Protein AF-A0A1F8JLS2-F1 (afdb_monomer)

Mean predicted aligned error: 5.07 Å

Structure (mmCIF, N/CA/C/O backbone):
data_AF-A0A1F8JLS2-F1
#
_entry.id   AF-A0A1F8JLS2-F1
#
loop_
_atom_site.group_PDB
_atom_site.id
_atom_site.type_symbol
_atom_site.label_atom_id
_atom_site.label_alt_id
_atom_site.label_comp_id
_atom_site.label_asym_id
_atom_site.label_entity_id
_atom_site.label_seq_id
_atom_site.pdbx_PDB_ins_code
_atom_site.Cartn_x
_atom_site.Cartn_y
_atom_site.Cartn_z
_atom_site.occupancy
_atom_site.B_iso_or_equiv
_atom_site.auth_seq_id
_atom_site.auth_comp_id
_atom_site.auth_asym_id
_atom_site.auth_atom_id
_atom_site.pdbx_PDB_model_num
ATOM 1 N N . MET A 1 1 ? -35.486 14.735 31.529 1.00 62.47 1 MET A N 1
ATOM 2 C CA . MET A 1 1 ? -34.776 14.886 32.815 1.00 62.47 1 MET A CA 1
ATOM 3 C C . MET A 1 1 ? -35.255 16.171 33.464 1.00 62.47 1 MET A C 1
ATOM 5 O O . MET A 1 1 ? -35.185 17.211 32.822 1.00 62.47 1 MET A O 1
ATOM 9 N N . THR A 1 2 ? -35.779 16.109 34.684 1.00 72.31 2 THR A N 1
ATOM 10 C CA . THR A 1 2 ? -36.165 17.311 35.445 1.00 72.31 2 THR A CA 1
ATOM 11 C C . THR A 1 2 ? -35.092 17.649 36.474 1.00 72.31 2 THR A C 1
ATOM 13 O O . THR A 1 2 ? -34.504 16.732 37.042 1.00 72.31 2 THR A O 1
ATOM 16 N N . LEU A 1 3 ? -34.886 18.932 36.781 1.00 73.50 3 LEU A N 1
ATOM 17 C CA . LEU A 1 3 ? -33.953 19.377 37.828 1.00 73.50 3 LEU A CA 1
ATOM 18 C C . LEU A 1 3 ? -34.192 18.653 39.169 1.00 73.50 3 LEU A C 1
ATOM 20 O O . LEU A 1 3 ? -33.245 18.234 39.826 1.00 73.50 3 LEU A O 1
ATOM 24 N N . ASN A 1 4 ? -35.458 18.390 39.507 1.00 76.56 4 ASN A N 1
ATOM 25 C CA . ASN A 1 4 ? -35.854 17.668 40.719 1.00 76.56 4 ASN A CA 1
ATOM 26 C C . ASN A 1 4 ? -35.346 16.216 40.774 1.00 76.56 4 ASN A C 1
ATOM 28 O O . ASN A 1 4 ? -35.076 15.714 41.857 1.00 76.56 4 ASN A O 1
ATOM 32 N N . GLN A 1 5 ? -35.172 15.549 39.627 1.00 76.94 5 GLN A N 1
ATOM 33 C CA . GLN A 1 5 ? -34.615 14.189 39.577 1.00 76.94 5 GLN A CA 1
ATOM 34 C C . GLN A 1 5 ? -33.117 14.195 39.894 1.00 76.94 5 GLN A C 1
ATOM 36 O O . GLN A 1 5 ? -32.638 13.309 40.587 1.00 76.94 5 GLN A O 1
ATOM 41 N N . ILE A 1 6 ? -32.385 15.214 39.433 1.00 78.00 6 ILE A N 1
ATOM 42 C CA . ILE A 1 6 ? -30.945 15.365 39.694 1.00 78.00 6 ILE A CA 1
ATOM 43 C C . ILE A 1 6 ? -30.701 15.746 41.160 1.00 78.00 6 ILE A C 1
ATOM 45 O O . ILE A 1 6 ? -29.791 15.228 41.803 1.00 78.00 6 ILE A O 1
ATOM 49 N N . LEU A 1 7 ? -31.543 16.626 41.710 1.00 82.31 7 LEU A N 1
ATOM 50 C CA . LEU A 1 7 ? -31.477 17.054 43.111 1.00 82.31 7 LEU A CA 1
ATOM 51 C C . LEU A 1 7 ? -31.870 15.957 44.114 1.00 82.31 7 LEU A C 1
ATOM 53 O O . LEU A 1 7 ? -31.610 16.120 45.303 1.00 82.31 7 LEU A O 1
ATOM 57 N N . ALA A 1 8 ? -32.471 14.859 43.653 1.00 85.75 8 ALA A N 1
ATOM 58 C CA . ALA A 1 8 ? -32.773 13.687 44.471 1.00 85.75 8 ALA A CA 1
ATOM 59 C C . ALA A 1 8 ? -31.639 12.643 44.479 1.00 85.75 8 ALA A C 1
ATOM 61 O O . ALA A 1 8 ? -31.692 11.703 45.266 1.00 85.75 8 ALA A O 1
ATOM 62 N N . LEU A 1 9 ? -30.620 12.795 43.622 1.00 88.31 9 LEU A N 1
ATOM 63 C CA . LEU A 1 9 ? -29.452 11.912 43.610 1.00 88.31 9 LEU A CA 1
ATOM 64 C C . LEU A 1 9 ? -28.572 12.161 44.836 1.00 88.31 9 LEU A C 1
ATOM 66 O O . LEU A 1 9 ? -28.466 13.302 45.303 1.00 88.31 9 LEU A O 1
ATOM 70 N N . ASP A 1 10 ? -27.898 11.106 45.290 1.00 90.31 10 ASP A N 1
ATOM 71 C CA . ASP A 1 10 ? -26.804 11.191 46.257 1.00 90.31 10 ASP A CA 1
ATOM 72 C C . ASP A 1 10 ? -25.757 12.254 45.829 1.00 90.31 10 ASP A C 1
ATOM 74 O O . ASP A 1 10 ? -25.546 12.428 44.621 1.00 90.31 10 ASP A O 1
ATOM 78 N N . PRO A 1 11 ? -25.137 13.012 46.762 1.00 89.81 11 PRO A N 1
ATOM 79 C CA . PRO A 1 11 ? -24.230 14.110 46.425 1.00 89.81 11 PRO A CA 1
ATOM 80 C C . PRO A 1 11 ? -23.057 13.729 45.516 1.00 89.81 11 PRO A C 1
ATOM 82 O O . PRO A 1 11 ? -22.718 14.520 44.626 1.00 89.81 11 PRO A O 1
ATOM 85 N N . ASP A 1 12 ? -22.473 12.542 45.681 1.00 89.00 12 ASP A N 1
ATOM 86 C CA . ASP A 1 12 ? -21.308 12.124 44.895 1.00 89.00 12 ASP A CA 1
ATOM 87 C C . ASP A 1 1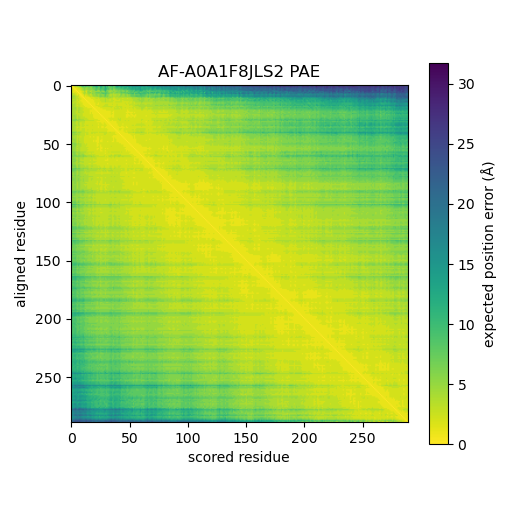2 ? -21.726 11.821 43.459 1.00 89.00 12 ASP A C 1
ATOM 89 O O . ASP A 1 12 ? -21.159 12.343 42.494 1.00 89.00 12 ASP A O 1
ATOM 93 N N . LEU A 1 13 ? -22.818 11.073 43.310 1.00 87.94 13 LEU A N 1
ATOM 94 C CA . LEU A 1 13 ? -23.402 10.784 42.009 1.00 87.94 13 LEU A CA 1
ATOM 95 C C . LEU A 1 13 ? -23.879 12.058 41.301 1.00 87.94 13 LEU A C 1
ATOM 97 O O . LEU A 1 13 ? -23.660 12.251 40.105 1.00 87.94 13 LEU A O 1
ATOM 101 N N . ARG A 1 14 ? -24.513 12.969 42.036 1.00 91.00 14 ARG A N 1
ATOM 102 C CA . ARG A 1 14 ? -24.920 14.270 41.504 1.00 91.00 14 ARG A CA 1
ATOM 103 C C . ARG A 1 14 ? -23.718 15.043 40.966 1.00 91.00 14 ARG A C 1
ATOM 105 O O . ARG A 1 14 ? -23.796 15.604 39.873 1.00 91.00 14 ARG A O 1
ATOM 112 N N . THR A 1 15 ? -22.622 15.057 41.719 1.00 90.44 15 THR A N 1
ATOM 113 C CA . THR A 1 15 ? -21.373 15.719 41.331 1.00 90.44 15 THR A CA 1
ATOM 114 C C . THR A 1 15 ? -20.811 15.112 40.051 1.00 90.44 15 THR A C 1
ATOM 116 O O . THR A 1 15 ? -20.550 15.853 39.103 1.00 90.44 15 THR A O 1
ATOM 119 N N . GLN A 1 16 ? -20.725 13.783 39.971 1.00 91.38 16 GLN A N 1
ATOM 120 C CA . GLN A 1 16 ? -20.274 13.076 38.771 1.00 91.38 16 GLN A CA 1
ATOM 121 C C . GLN A 1 16 ? -21.143 13.408 37.547 1.00 91.38 16 GLN A C 1
ATOM 123 O O . GLN A 1 16 ? -20.621 13.765 36.494 1.00 91.38 16 GLN A O 1
ATOM 128 N N . ILE A 1 17 ? -22.474 13.357 37.680 1.00 91.44 17 ILE A N 1
ATOM 129 C CA . ILE A 1 17 ? -23.403 13.678 36.583 1.00 91.44 17 ILE A CA 1
ATOM 130 C C . ILE A 1 17 ? -23.246 15.129 36.117 1.00 91.44 17 ILE A C 1
ATOM 132 O O . ILE A 1 17 ? -23.279 15.387 34.913 1.00 91.44 17 ILE A O 1
ATOM 136 N N . PHE A 1 18 ? -23.058 16.084 37.033 1.00 89.19 18 PHE A N 1
ATOM 137 C CA . PHE A 1 18 ? -22.820 17.478 36.654 1.00 89.19 18 PHE A CA 1
ATOM 138 C C . PHE A 1 18 ? -21.475 17.664 35.945 1.00 89.19 18 PHE A C 1
ATOM 140 O O . PHE A 1 18 ? -21.427 18.321 34.900 1.00 89.19 18 PHE A O 1
ATOM 147 N N . GLN A 1 19 ? -20.408 17.054 36.467 1.00 92.38 19 GLN A N 1
ATOM 148 C CA . GLN A 1 19 ? -19.072 17.090 35.863 1.00 92.38 19 GLN A CA 1
ATOM 149 C C . GLN A 1 19 ? -19.060 16.452 34.467 1.00 92.38 19 GLN A C 1
ATOM 151 O O . GLN A 1 19 ? -18.433 16.975 33.548 1.00 92.38 19 GLN A O 1
ATOM 156 N N . SER A 1 20 ? -19.827 15.381 34.275 1.00 94.38 20 SER A N 1
ATOM 157 C CA . SER A 1 20 ? -19.971 14.660 33.008 1.00 94.38 20 SER A CA 1
ATOM 158 C C . SER A 1 20 ? -21.230 15.058 32.226 1.00 94.38 20 SER A C 1
ATOM 160 O O . SER A 1 20 ? -21.702 14.301 31.379 1.00 94.38 20 SER A O 1
ATOM 162 N N . SER A 1 21 ? -21.792 16.245 32.462 1.00 91.88 21 SER A N 1
ATOM 163 C CA . SER A 1 21 ? -23.070 16.668 31.859 1.00 91.88 21 SER A CA 1
ATOM 164 C C . SER A 1 21 ? -23.069 16.641 30.324 1.00 91.88 21 SER A C 1
ATOM 166 O O . SER A 1 21 ? -24.069 16.269 29.706 1.00 91.88 21 SER A O 1
ATOM 168 N N . THR A 1 22 ? -21.935 16.959 29.692 1.00 94.62 22 THR A N 1
ATOM 169 C CA . THR A 1 22 ? -21.752 16.816 28.238 1.00 94.62 22 THR A CA 1
ATOM 170 C C . THR A 1 22 ? -21.853 15.361 27.788 1.00 94.62 22 THR A C 1
ATOM 172 O O . THR A 1 22 ? -22.573 15.084 26.828 1.00 94.62 22 THR A O 1
ATOM 175 N N . ALA A 1 23 ? -21.182 14.442 28.489 1.00 95.38 23 ALA A N 1
ATOM 176 C CA . ALA A 1 23 ? -21.233 13.010 28.210 1.00 95.38 23 ALA A CA 1
ATOM 177 C C . ALA A 1 23 ? -22.665 12.481 28.336 1.00 95.38 23 ALA A C 1
ATOM 179 O O . ALA A 1 23 ? -23.191 11.894 27.393 1.00 95.38 23 ALA A O 1
ATOM 180 N N . VAL A 1 24 ? -23.333 12.787 29.454 1.00 94.62 24 VAL A N 1
ATOM 181 C CA . VAL A 1 24 ? -24.731 12.404 29.706 1.00 94.62 24 VAL A CA 1
ATOM 182 C C . VAL A 1 24 ? -25.642 12.903 28.587 1.00 94.62 24 VAL A C 1
ATOM 184 O O . VAL A 1 24 ? -26.423 12.132 28.037 1.00 94.62 24 VAL A O 1
ATOM 187 N N . ARG A 1 25 ? -25.517 14.176 28.191 1.00 94.50 25 ARG A N 1
ATOM 188 C CA . ARG A 1 25 ? -26.312 14.749 27.096 1.00 94.50 25 ARG A CA 1
ATOM 189 C C . ARG A 1 25 ? -26.076 14.024 25.771 1.00 94.50 25 ARG A C 1
ATOM 191 O O . ARG A 1 25 ? -27.034 13.769 25.049 1.00 94.50 25 ARG A O 1
ATOM 198 N N . ILE A 1 26 ? -24.825 13.714 25.434 1.00 95.25 26 ILE A N 1
ATOM 199 C CA . ILE A 1 26 ? -24.483 13.019 24.186 1.00 95.25 26 ILE A CA 1
ATOM 200 C C . ILE A 1 26 ? -25.062 11.602 24.177 1.00 95.25 26 ILE A C 1
ATOM 202 O O . ILE A 1 26 ? -25.718 11.235 23.204 1.00 95.25 26 ILE A O 1
ATOM 206 N N . LEU A 1 27 ? -24.892 10.845 25.262 1.00 95.19 27 LEU A N 1
ATOM 207 C CA . LEU A 1 27 ? -25.458 9.501 25.403 1.00 95.19 27 LEU A CA 1
ATOM 208 C C . LEU A 1 27 ? -26.991 9.530 25.304 1.00 95.19 27 LEU A C 1
ATOM 210 O O . LEU A 1 27 ? -27.583 8.748 24.563 1.00 95.19 27 LEU A O 1
ATOM 214 N N . MET A 1 28 ? -27.639 10.498 25.958 1.00 94.50 28 MET A N 1
ATOM 215 C CA . MET A 1 28 ? -29.089 10.689 25.861 1.00 94.50 28 MET A CA 1
ATOM 216 C C . MET A 1 28 ? -29.560 11.044 24.453 1.00 94.50 28 MET A C 1
ATOM 218 O O . MET A 1 28 ? -30.567 10.509 23.995 1.00 94.50 28 MET A O 1
ATOM 222 N N . ASN A 1 29 ? -28.822 11.889 23.732 1.00 94.50 29 ASN A N 1
ATOM 223 C CA . ASN A 1 29 ? -29.117 12.190 22.329 1.00 94.50 29 ASN A CA 1
ATOM 224 C C . ASN A 1 29 ? -28.964 10.960 21.417 1.00 94.50 29 ASN A C 1
ATOM 226 O O . ASN A 1 29 ? -29.541 10.932 20.333 1.00 94.50 29 ASN A O 1
ATOM 230 N N . ARG A 1 30 ? -28.207 9.947 21.854 1.00 93.50 30 ARG A N 1
ATOM 231 C CA . ARG A 1 30 ? -28.072 8.642 21.193 1.00 93.50 30 ARG A CA 1
ATOM 232 C C . ARG A 1 30 ? -29.093 7.606 21.659 1.00 93.50 30 ARG A C 1
ATOM 234 O O . ARG A 1 30 ? -29.026 6.463 21.224 1.00 93.50 30 ARG A O 1
ATOM 241 N N . GLY A 1 31 ? -30.044 7.996 22.505 1.00 92.69 31 GLY A N 1
ATOM 242 C CA . GLY A 1 31 ? -31.115 7.123 22.978 1.00 92.69 31 GLY A CA 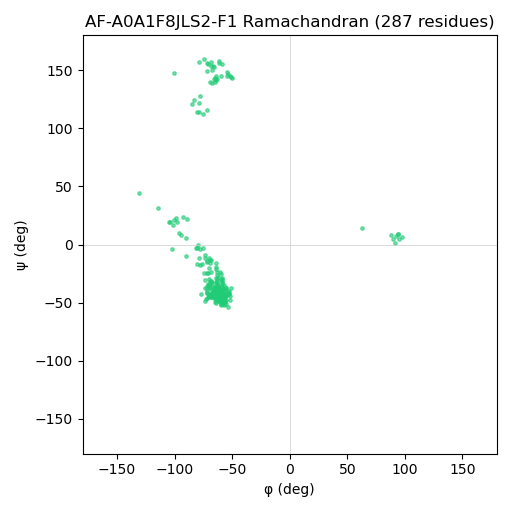1
ATOM 243 C C . GLY A 1 31 ? -30.807 6.377 24.276 1.00 92.69 31 GLY A C 1
ATOM 244 O O . GLY A 1 31 ? -31.673 5.648 24.750 1.00 92.69 31 GLY A O 1
ATOM 245 N N . VAL A 1 32 ? -29.637 6.583 24.896 1.00 95.12 32 VAL A N 1
ATOM 246 C CA . VAL A 1 32 ? -29.359 6.040 26.235 1.00 95.12 32 VAL A CA 1
ATOM 247 C C . VAL A 1 32 ? -30.167 6.821 27.261 1.00 95.12 32 VAL A C 1
ATOM 249 O O . VAL A 1 32 ? -29.962 8.017 27.470 1.00 95.12 32 VAL A O 1
ATOM 252 N N . THR A 1 33 ? -31.104 6.167 27.933 1.00 93.38 33 THR A N 1
ATOM 253 C CA . THR A 1 33 ? -31.919 6.849 28.937 1.00 93.38 33 THR A CA 1
ATOM 254 C C . THR A 1 33 ? -31.072 7.250 30.142 1.00 93.38 33 THR A C 1
ATOM 256 O O . THR A 1 33 ? -30.123 6.572 30.531 1.00 93.38 33 THR A O 1
ATOM 259 N N . PHE A 1 34 ? -31.458 8.342 30.802 1.00 90.50 34 PHE A N 1
ATOM 260 C CA . PHE A 1 34 ? -30.799 8.760 32.039 1.00 90.50 34 PHE A CA 1
ATOM 261 C C . PHE A 1 34 ? -30.828 7.648 33.102 1.00 90.50 34 PHE A C 1
ATOM 263 O O . PHE A 1 34 ? -29.832 7.420 33.775 1.00 90.50 34 PHE A O 1
ATOM 270 N N . ASN A 1 35 ? -31.930 6.896 33.194 1.00 91.38 35 ASN A N 1
ATOM 271 C CA . ASN A 1 35 ? -32.046 5.769 34.119 1.00 91.38 35 ASN A CA 1
ATOM 272 C C . ASN A 1 35 ? -31.072 4.631 33.791 1.00 91.38 35 ASN A C 1
ATOM 274 O O . ASN A 1 35 ? -30.523 4.053 34.720 1.00 91.38 35 ASN A O 1
ATOM 278 N N . GLN A 1 36 ? -30.814 4.341 32.509 1.00 93.06 36 GLN A N 1
ATOM 279 C CA . GLN A 1 36 ? -29.775 3.378 32.124 1.00 93.06 36 GLN A CA 1
ATOM 280 C C . GLN A 1 36 ? -28.398 3.831 32.617 1.00 93.06 36 GLN A C 1
ATOM 282 O O . GLN A 1 36 ? -27.684 3.033 33.208 1.00 93.06 36 GLN A O 1
ATOM 287 N N . ILE A 1 37 ? -28.058 5.117 32.470 1.00 92.94 37 ILE A N 1
ATOM 288 C CA . ILE A 1 37 ? -26.787 5.673 32.974 1.00 92.94 37 ILE A CA 1
ATOM 289 C C . ILE A 1 37 ? -26.698 5.546 34.503 1.00 92.94 37 ILE A C 1
ATOM 291 O O . ILE A 1 37 ? -25.647 5.197 35.036 1.00 92.94 37 ILE A O 1
ATOM 295 N N . LEU A 1 38 ? -27.793 5.817 35.221 1.00 91.25 38 LEU A N 1
ATOM 296 C CA . LEU A 1 38 ? -27.828 5.717 36.684 1.00 91.25 38 LEU A CA 1
ATOM 297 C C . LEU A 1 38 ? -27.798 4.276 37.211 1.00 91.25 38 LEU A C 1
ATOM 299 O O . LEU A 1 38 ? -27.403 4.073 38.359 1.00 91.25 38 LEU A O 1
ATOM 303 N N . ALA A 1 39 ? -28.242 3.308 36.411 1.00 92.06 39 ALA A N 1
ATOM 304 C CA . ALA A 1 39 ? -28.287 1.896 36.779 1.00 92.06 39 ALA A CA 1
ATOM 305 C C . ALA A 1 39 ? -26.930 1.188 36.638 1.00 92.06 39 ALA A C 1
ATOM 307 O O . ALA A 1 39 ? -26.757 0.119 37.216 1.00 92.06 39 ALA A O 1
ATOM 308 N N . LEU A 1 40 ? -25.976 1.778 35.907 1.00 93.44 40 LEU A N 1
ATOM 309 C CA . LEU A 1 40 ? -24.608 1.261 35.801 1.00 93.44 40 LEU A CA 1
ATOM 310 C C . LEU A 1 40 ? -23.944 1.199 37.177 1.00 93.44 40 LEU A C 1
ATOM 312 O O . LEU A 1 40 ? -24.142 2.101 37.994 1.00 93.44 40 LEU A O 1
ATOM 316 N N . ASP A 1 41 ? -23.096 0.207 37.430 1.00 91.88 41 ASP A N 1
ATOM 317 C CA . ASP A 1 41 ? -22.233 0.243 38.609 1.00 91.88 41 ASP A CA 1
ATOM 318 C C . ASP A 1 41 ? -21.318 1.494 38.582 1.00 91.88 41 ASP A C 1
ATOM 320 O O . ASP A 1 41 ? -21.099 2.083 37.516 1.00 91.88 41 ASP A O 1
ATOM 324 N N . PRO A 1 42 ? -20.839 1.983 39.741 1.00 91.19 42 PRO A N 1
ATOM 325 C CA . PRO A 1 42 ? -20.101 3.246 39.811 1.00 91.19 42 PRO A CA 1
ATOM 326 C C . PRO A 1 42 ? -18.843 3.300 38.933 1.00 91.19 42 PRO A C 1
ATOM 328 O O . PRO A 1 42 ? -18.578 4.336 38.309 1.00 91.19 42 PRO A O 1
ATOM 331 N N . ASP A 1 43 ? -18.095 2.201 38.849 1.00 91.25 43 ASP A N 1
ATOM 332 C CA . ASP A 1 43 ? -16.828 2.143 38.116 1.00 91.25 43 ASP A CA 1
ATOM 333 C C . ASP A 1 43 ? -17.084 2.153 36.612 1.00 91.25 43 ASP A C 1
ATOM 335 O O . ASP A 1 43 ? -16.532 2.981 35.880 1.00 91.25 43 ASP A O 1
ATOM 339 N N . LEU A 1 44 ? -18.018 1.323 36.151 1.00 92.12 44 LEU A N 1
ATOM 340 C CA . LEU A 1 44 ? -18.436 1.305 34.761 1.00 92.12 44 LEU A CA 1
ATOM 341 C C . LEU A 1 44 ? -19.052 2.632 34.327 1.00 92.12 44 LEU A C 1
ATOM 343 O O . LEU A 1 44 ? -18.770 3.147 33.245 1.00 92.12 44 LEU A O 1
ATOM 347 N N . ARG A 1 45 ? -19.890 3.230 35.171 1.00 94.62 45 ARG A N 1
ATOM 348 C CA . ARG A 1 45 ? -20.456 4.550 34.892 1.00 94.62 45 ARG A CA 1
ATOM 349 C C . ARG A 1 45 ? -19.355 5.578 34.695 1.00 94.62 45 ARG A C 1
ATOM 351 O O . ARG A 1 45 ? -19.418 6.356 33.747 1.00 94.62 45 ARG A O 1
ATOM 358 N N . THR A 1 46 ? -18.341 5.554 35.555 1.00 93.62 46 THR A N 1
ATOM 359 C CA . THR A 1 46 ? -17.171 6.426 35.432 1.00 93.62 46 THR A CA 1
ATOM 360 C C . THR A 1 46 ? -16.461 6.194 34.103 1.00 93.62 46 THR A C 1
ATOM 362 O O . THR A 1 46 ? -16.252 7.154 33.362 1.00 93.62 46 THR A O 1
ATOM 365 N N . GLN A 1 47 ? -16.175 4.939 33.756 1.00 93.75 47 GLN A N 1
ATOM 366 C CA . GLN A 1 47 ? -15.531 4.567 32.496 1.00 93.75 47 GLN A CA 1
ATOM 367 C C . GLN A 1 47 ? -16.333 5.052 31.276 1.00 93.75 47 GLN A C 1
ATOM 369 O O . GLN A 1 47 ? -15.788 5.733 30.413 1.00 93.75 47 GLN A O 1
ATOM 374 N N . ILE A 1 48 ? -17.638 4.772 31.217 1.00 95.44 48 ILE A N 1
ATOM 375 C CA . ILE A 1 48 ? -18.519 5.173 30.106 1.00 95.44 48 ILE A CA 1
ATOM 376 C C . ILE A 1 48 ? -18.611 6.693 29.983 1.00 95.44 48 ILE A C 1
ATOM 378 O O . ILE A 1 48 ? -18.572 7.230 28.875 1.00 95.44 48 ILE A O 1
ATOM 382 N N . LEU A 1 49 ? -18.732 7.404 31.106 1.00 94.88 49 LEU A N 1
ATOM 383 C CA . LEU A 1 49 ? -18.806 8.863 31.104 1.00 94.88 49 LEU A CA 1
ATOM 384 C C . LEU A 1 49 ? -17.473 9.514 30.723 1.00 94.88 49 LEU A C 1
ATOM 386 O O . LEU A 1 49 ? -17.490 10.598 30.144 1.00 94.88 49 LEU A O 1
ATOM 390 N N . GLN A 1 50 ? -16.338 8.876 31.013 1.00 93.75 50 GLN A N 1
ATOM 391 C CA . GLN A 1 50 ? -15.014 9.334 30.583 1.00 93.75 50 GLN A CA 1
ATOM 392 C C . GLN A 1 50 ? -14.759 9.025 29.100 1.00 93.75 50 GLN A C 1
ATOM 394 O O . GLN A 1 50 ? -14.314 9.903 28.363 1.00 93.75 50 GLN A O 1
ATOM 399 N N . SER A 1 51 ? -15.133 7.832 28.634 1.00 95.06 51 SER A N 1
ATOM 400 C CA . SER A 1 51 ? -15.005 7.371 27.242 1.00 95.06 51 SER A CA 1
ATOM 401 C C . SER A 1 51 ? -16.225 7.705 26.371 1.00 95.06 51 SER A C 1
ATOM 403 O O . SER A 1 51 ? -16.459 7.077 25.340 1.00 95.06 51 SER A O 1
ATOM 405 N N . TYR A 1 52 ? -17.031 8.701 26.749 1.00 94.88 52 TYR A N 1
ATOM 406 C CA . TYR A 1 52 ? -18.302 9.002 26.077 1.00 94.88 52 TYR A CA 1
ATOM 407 C C . TYR A 1 52 ? -18.151 9.332 24.586 1.00 94.88 52 TYR A C 1
ATOM 409 O O . TYR A 1 52 ? -19.080 9.114 23.808 1.00 94.88 52 TYR A O 1
ATOM 417 N N . ALA A 1 53 ? -17.002 9.885 24.186 1.00 95.25 53 ALA A N 1
ATOM 418 C CA . ALA A 1 53 ? -16.705 10.182 22.792 1.00 95.25 53 ALA A CA 1
ATOM 419 C C . ALA A 1 53 ? -16.605 8.888 21.971 1.00 95.25 53 ALA A C 1
ATOM 421 O O . ALA A 1 53 ? -17.235 8.794 20.917 1.00 95.25 53 ALA A O 1
ATOM 422 N N . ASP A 1 54 ? -15.907 7.880 22.498 1.00 96.44 54 ASP A N 1
ATOM 423 C CA . ASP A 1 54 ? -15.760 6.555 21.892 1.00 96.44 54 ASP A CA 1
ATOM 424 C C . ASP A 1 54 ? -17.083 5.795 21.857 1.00 96.44 54 ASP A C 1
ATOM 426 O O . ASP A 1 54 ? -17.472 5.265 20.816 1.00 96.44 54 ASP A O 1
ATOM 430 N N . VAL A 1 55 ? -17.836 5.826 22.961 1.00 95.88 55 VAL A N 1
ATOM 431 C CA . VAL A 1 55 ? -19.194 5.261 23.018 1.00 95.88 55 VAL A CA 1
ATOM 432 C C . VAL A 1 55 ? -20.086 5.911 21.956 1.00 95.88 55 VAL A C 1
ATOM 434 O O . VAL A 1 55 ? -20.799 5.229 21.225 1.00 95.88 55 VAL A O 1
ATOM 437 N N . ASN A 1 56 ? -20.023 7.236 21.807 1.00 95.56 56 ASN A N 1
ATOM 438 C CA . ASN A 1 56 ? -20.784 7.948 20.784 1.00 95.56 56 ASN A CA 1
ATOM 439 C C . ASN A 1 56 ? -20.337 7.590 19.354 1.00 95.56 56 ASN A C 1
ATOM 441 O O . ASN A 1 56 ? -21.190 7.511 18.466 1.00 95.56 56 ASN A O 1
ATOM 445 N N . ILE A 1 57 ? -19.041 7.367 19.110 1.00 94.38 57 ILE A N 1
ATOM 446 C CA . ILE A 1 57 ? -18.538 6.871 17.817 1.00 94.38 57 ILE A CA 1
ATOM 447 C C . ILE A 1 57 ? -19.142 5.499 17.520 1.00 94.38 57 ILE A C 1
ATOM 449 O O . ILE A 1 57 ? -19.698 5.308 16.438 1.00 94.38 57 ILE A O 1
ATOM 453 N N . PHE A 1 58 ? -19.127 4.587 18.489 1.00 93.75 58 PHE A N 1
ATOM 454 C CA . PHE A 1 58 ? -19.713 3.259 18.339 1.00 93.75 58 PHE A CA 1
ATOM 455 C C . PHE A 1 58 ? -21.200 3.273 18.039 1.00 93.75 58 PHE A C 1
ATOM 457 O O . PHE A 1 58 ? -21.639 2.679 17.055 1.00 93.75 58 PHE A O 1
ATOM 464 N N . MET A 1 59 ? -21.960 4.029 18.826 1.00 94.25 59 MET A N 1
ATOM 465 C CA . MET A 1 59 ? -23.392 4.191 18.603 1.00 94.25 59 MET A CA 1
ATOM 466 C C . MET A 1 59 ? -23.699 4.867 17.263 1.00 94.25 59 MET A C 1
ATOM 468 O O . MET A 1 59 ? -24.759 4.643 16.687 1.00 94.25 59 MET A O 1
ATOM 472 N N . SER A 1 60 ? -22.779 5.677 16.727 1.00 91.75 60 SER A N 1
ATOM 473 C CA . SER A 1 60 ? -22.890 6.196 15.354 1.00 91.75 60 SER A CA 1
ATOM 474 C C . SER A 1 60 ? -22.644 5.125 14.301 1.00 91.75 60 SER A C 1
ATOM 476 O O . SER A 1 60 ? -23.268 5.169 13.246 1.00 91.75 60 SER A O 1
ATOM 478 N N . GLY A 1 61 ? -21.722 4.202 14.577 1.00 88.88 61 GLY A N 1
ATOM 479 C CA . GLY A 1 61 ? -21.376 3.072 13.717 1.00 88.88 61 GLY A CA 1
ATOM 480 C C . GLY A 1 61 ? -22.349 1.895 13.802 1.00 88.88 61 GLY A C 1
ATOM 481 O O . GLY A 1 61 ? -22.155 0.914 13.094 1.00 88.88 61 GLY A O 1
ATOM 482 N N . GLY A 1 62 ? -23.392 1.988 14.634 1.00 90.56 62 GLY A N 1
ATOM 483 C CA . GLY A 1 62 ? -24.444 0.977 14.753 1.00 90.56 62 GLY A CA 1
ATOM 484 C C . GLY A 1 62 ? -24.250 -0.045 15.875 1.00 90.56 62 GLY A C 1
ATOM 485 O O . GLY A 1 62 ? -25.077 -0.943 15.993 1.00 90.56 62 GLY A O 1
ATOM 486 N N . VAL A 1 63 ? -23.217 0.090 16.714 1.00 94.31 63 VAL A N 1
ATOM 487 C CA . VAL A 1 63 ? -23.067 -0.729 17.930 1.00 94.31 63 VAL A CA 1
ATOM 488 C C . VAL A 1 63 ? -23.992 -0.177 19.014 1.00 94.31 63 VAL A C 1
ATOM 490 O O . VAL A 1 63 ? -23.972 1.024 19.302 1.00 94.31 63 VAL A O 1
ATOM 493 N N . THR A 1 64 ? -24.826 -1.023 19.612 1.00 93.75 64 THR A N 1
ATOM 494 C CA . THR A 1 64 ? -25.771 -0.576 20.641 1.00 93.75 64 THR A CA 1
ATOM 495 C C . THR A 1 64 ? -25.064 -0.291 21.963 1.00 93.75 64 THR A C 1
ATOM 497 O O . THR A 1 64 ? -23.965 -0.770 22.232 1.00 93.75 64 THR A O 1
ATOM 500 N N . PHE A 1 65 ? -25.710 0.503 22.819 1.00 94.94 65 PHE A N 1
ATOM 501 C CA . PHE A 1 65 ? -25.182 0.754 24.155 1.00 94.94 65 PHE A CA 1
ATOM 502 C C . PHE A 1 65 ? -25.063 -0.547 24.958 1.00 94.94 65 PHE A C 1
ATOM 504 O O . PHE A 1 65 ? -24.019 -0.787 25.548 1.00 94.94 65 PHE A O 1
ATOM 511 N N . ASP A 1 66 ? -26.073 -1.416 24.897 1.00 94.31 66 ASP A N 1
ATOM 512 C CA . ASP A 1 66 ? -26.074 -2.696 25.612 1.00 94.31 66 ASP A CA 1
ATOM 513 C C . ASP A 1 66 ? -24.937 -3.616 25.136 1.00 94.31 66 ASP A C 1
ATOM 515 O O . ASP A 1 66 ? -24.222 -4.162 25.970 1.00 94.31 66 ASP A O 1
ATOM 519 N N . GLN A 1 67 ? -24.657 -3.673 23.826 1.00 94.00 67 GLN A N 1
ATOM 520 C CA . GLN A 1 67 ? -23.506 -4.419 23.294 1.00 94.00 67 GLN A CA 1
ATOM 521 C C . GLN A 1 67 ? -22.169 -3.936 23.870 1.00 94.00 67 GLN A C 1
ATOM 523 O O . GLN A 1 67 ? -21.275 -4.741 24.105 1.00 94.00 67 GLN A O 1
ATOM 528 N N . ILE A 1 68 ? -22.010 -2.631 24.120 1.00 94.31 68 ILE A N 1
ATOM 529 C CA . ILE A 1 68 ? -20.802 -2.089 24.766 1.00 94.31 68 ILE A CA 1
ATOM 530 C C . ILE A 1 68 ? -20.739 -2.524 26.236 1.00 94.31 68 ILE A C 1
ATOM 532 O O . ILE A 1 68 ? -19.653 -2.792 26.754 1.00 94.31 68 ILE A O 1
ATOM 536 N N . LEU A 1 69 ? -21.886 -2.579 26.920 1.00 93.94 69 LEU A N 1
ATOM 537 C CA . LEU A 1 69 ? -21.961 -2.947 28.335 1.00 93.94 69 LEU A CA 1
ATOM 538 C C . LEU A 1 69 ? -21.771 -4.446 28.591 1.00 93.94 69 LEU A C 1
ATOM 540 O O . LEU A 1 69 ? -21.359 -4.809 29.692 1.00 93.94 69 LEU A O 1
ATOM 544 N N . GLU A 1 70 ? -22.061 -5.296 27.611 1.00 94.00 70 GLU A N 1
ATOM 545 C CA . GLU A 1 70 ? -21.894 -6.752 27.698 1.00 94.00 70 GLU A CA 1
ATOM 546 C C . GLU A 1 70 ? -20.429 -7.202 27.567 1.00 94.00 70 GLU A C 1
ATOM 548 O O . GLU A 1 70 ? -20.096 -8.315 27.963 1.00 94.00 70 GLU A O 1
ATOM 553 N N . LEU A 1 71 ? -19.534 -6.342 27.065 1.00 93.88 71 LEU A N 1
ATOM 554 C CA . LEU A 1 71 ? -18.109 -6.659 26.919 1.00 93.88 71 LEU A CA 1
ATOM 555 C C . LEU A 1 71 ? -17.413 -6.815 28.272 1.00 93.88 71 LEU A C 1
ATOM 557 O O . LEU A 1 71 ? -17.563 -5.953 29.136 1.00 93.88 71 LEU A O 1
ATOM 561 N N . ASP A 1 72 ? -16.534 -7.802 28.425 1.00 92.69 72 ASP A N 1
ATOM 562 C CA . ASP A 1 72 ? -15.656 -7.879 29.599 1.00 92.69 72 ASP A CA 1
ATOM 563 C C . ASP A 1 72 ? -14.859 -6.571 29.806 1.00 92.69 72 ASP A C 1
ATOM 565 O O . ASP A 1 72 ? -14.512 -5.911 28.821 1.00 92.69 72 ASP A O 1
ATOM 569 N N . PRO A 1 73 ? -14.545 -6.155 31.050 1.00 91.12 73 PRO A N 1
ATOM 570 C CA . PRO A 1 73 ? -13.980 -4.828 31.335 1.00 91.12 73 PRO A CA 1
ATOM 571 C C . PRO A 1 73 ? -12.708 -4.475 30.544 1.00 91.12 73 PRO A C 1
ATOM 573 O O . PRO A 1 73 ? -12.588 -3.364 30.011 1.00 91.12 73 PRO A O 1
ATOM 576 N N . ASP A 1 74 ? -11.781 -5.426 30.424 1.00 91.00 74 ASP A N 1
ATOM 577 C CA . ASP A 1 74 ? -10.520 -5.232 29.699 1.00 91.00 74 ASP A CA 1
ATOM 578 C C . ASP A 1 74 ? -10.770 -5.085 28.197 1.00 91.00 74 ASP A C 1
ATOM 580 O O . ASP A 1 74 ? -10.274 -4.157 27.550 1.00 91.00 74 ASP A O 1
ATOM 584 N N . LEU A 1 75 ? -11.623 -5.954 27.652 1.00 92.94 75 LEU A N 1
ATOM 585 C CA . LEU A 1 75 ? -11.999 -5.918 26.249 1.00 92.94 75 LEU A CA 1
ATOM 586 C C . LEU A 1 75 ? -12.747 -4.628 25.903 1.00 92.94 75 LEU A C 1
ATOM 588 O O . LEU A 1 75 ? -12.463 -3.981 24.896 1.00 92.94 75 LEU A O 1
ATOM 592 N N . ARG A 1 76 ? -13.672 -4.213 26.764 1.00 94.69 76 ARG A N 1
ATOM 593 C CA . ARG A 1 76 ? -14.411 -2.959 26.633 1.00 94.69 76 ARG A CA 1
ATOM 594 C C . ARG A 1 76 ? -13.469 -1.771 26.548 1.00 94.69 76 ARG A C 1
ATOM 596 O O . ARG A 1 76 ? -13.636 -0.929 25.671 1.00 94.69 76 ARG A O 1
ATOM 603 N N . THR A 1 77 ? -12.459 -1.733 27.414 1.00 92.81 77 THR A N 1
ATOM 604 C CA . THR A 1 77 ? -11.436 -0.681 27.405 1.00 92.81 77 THR A CA 1
ATOM 605 C C . THR A 1 77 ? -10.692 -0.653 26.072 1.00 92.81 77 THR A C 1
ATOM 607 O O . THR A 1 77 ? -10.634 0.395 25.428 1.00 92.81 77 THR A O 1
ATOM 610 N N . GLN A 1 78 ? -10.179 -1.801 25.622 1.00 93.50 78 GLN A N 1
ATOM 611 C CA . GLN A 1 78 ? -9.440 -1.917 24.361 1.00 93.50 78 GLN A CA 1
ATOM 612 C C . GLN A 1 78 ? -10.287 -1.499 23.147 1.00 93.50 78 GLN A C 1
ATOM 614 O O . GLN A 1 78 ? -9.828 -0.756 22.273 1.00 93.50 78 GLN A O 1
ATOM 619 N N . ILE A 1 79 ? -11.531 -1.978 23.090 1.00 94.12 79 ILE A N 1
ATOM 620 C CA . ILE A 1 79 ? -12.462 -1.741 21.986 1.00 94.12 79 ILE A CA 1
ATOM 621 C C . ILE A 1 79 ? -12.891 -0.275 21.960 1.00 94.12 79 ILE A C 1
ATOM 623 O O . ILE A 1 79 ? -12.820 0.340 20.899 1.00 94.12 79 ILE A O 1
ATOM 627 N N . LEU A 1 80 ? -13.222 0.330 23.107 1.00 94.38 80 LEU A N 1
ATOM 628 C CA . LEU A 1 80 ? -13.515 1.767 23.203 1.00 94.38 80 LEU A CA 1
ATOM 629 C C . LEU A 1 80 ? -12.340 2.623 22.737 1.00 94.38 80 LEU A C 1
ATOM 631 O O . LEU A 1 80 ? -12.529 3.487 21.886 1.00 94.38 80 LEU A O 1
ATOM 635 N N . GLN A 1 81 ? -11.120 2.330 23.184 1.00 94.06 81 GLN A N 1
ATOM 636 C CA . GLN A 1 81 ? -9.924 3.045 22.717 1.00 94.06 81 GLN A CA 1
ATOM 637 C C . GLN A 1 81 ? -9.690 2.901 21.203 1.00 94.06 81 GLN A C 1
ATOM 639 O O . GLN A 1 81 ? -9.057 3.752 20.581 1.00 94.06 81 GLN A O 1
ATOM 644 N N . SER A 1 82 ? -10.229 1.840 20.601 1.00 96.31 82 SER A N 1
ATOM 645 C CA . SER A 1 82 ? -10.145 1.544 19.170 1.00 96.31 82 SER A CA 1
ATOM 646 C C . SER A 1 82 ? -11.448 1.846 18.416 1.00 96.31 82 SER A C 1
ATOM 648 O O . SER A 1 82 ? -11.642 1.343 17.307 1.00 96.31 82 SER A O 1
ATOM 650 N N . SER A 1 83 ? -12.342 2.672 18.973 1.00 95.56 83 SER A N 1
ATOM 651 C CA . SER A 1 83 ? -13.704 2.900 18.456 1.00 95.56 83 SER A CA 1
ATOM 652 C C . SER A 1 83 ? -13.748 3.272 16.973 1.00 95.56 83 SER A C 1
ATOM 654 O O . SER A 1 83 ? -14.516 2.712 16.187 1.00 95.56 83 SER A O 1
ATOM 656 N N . THR A 1 84 ? -12.859 4.170 16.551 1.00 95.94 84 THR A N 1
ATOM 657 C CA . THR A 1 84 ? -12.746 4.588 15.149 1.00 95.94 84 THR A CA 1
ATOM 658 C C . THR A 1 84 ? -12.289 3.438 14.249 1.00 95.94 84 THR A C 1
ATOM 660 O O . THR A 1 84 ? -12.835 3.263 13.161 1.00 95.94 84 THR A O 1
ATOM 663 N N . ALA A 1 85 ? -11.317 2.638 14.693 1.00 97.31 85 ALA A N 1
ATOM 664 C CA . ALA A 1 85 ? -10.789 1.506 13.933 1.00 97.31 85 ALA A CA 1
ATOM 665 C C . ALA A 1 85 ? -11.842 0.411 13.730 1.00 97.31 85 ALA A C 1
ATOM 667 O O . ALA A 1 85 ? -12.018 -0.086 12.617 1.00 97.31 85 ALA A O 1
ATOM 668 N N . VAL A 1 86 ? -12.590 0.085 14.782 1.00 97.38 86 VAL A N 1
ATOM 669 C CA . VAL A 1 86 ? -13.715 -0.851 14.703 1.00 97.38 86 VAL A CA 1
ATOM 670 C C . VAL A 1 86 ? -14.769 -0.338 13.721 1.00 97.38 86 VAL A C 1
ATOM 672 O O . VAL A 1 86 ? -15.156 -1.066 12.810 1.00 97.38 86 VAL A O 1
ATOM 675 N N . CYS A 1 87 ? -15.180 0.932 13.827 1.00 96.88 87 CYS A N 1
ATOM 676 C CA . CYS A 1 87 ? -16.137 1.521 12.888 1.00 96.88 87 CYS A CA 1
ATOM 677 C C . CYS A 1 87 ? -15.627 1.473 11.438 1.00 96.88 87 CYS A C 1
ATOM 679 O O . CYS A 1 87 ? -16.402 1.184 10.531 1.00 96.88 87 CYS A O 1
ATOM 681 N N . ILE A 1 88 ? -14.332 1.713 11.194 1.00 96.88 88 ILE A N 1
ATOM 682 C CA . ILE A 1 88 ? -13.723 1.577 9.859 1.00 96.88 88 ILE A CA 1
ATOM 683 C C . ILE A 1 88 ? -13.931 0.163 9.303 1.00 96.88 88 ILE A C 1
ATOM 685 O O . ILE A 1 88 ? -14.333 0.029 8.145 1.00 96.88 88 ILE A O 1
ATOM 689 N N . LEU A 1 89 ? -13.681 -0.871 10.107 1.00 97.69 89 LEU A N 1
ATOM 690 C CA . LEU A 1 89 ? -13.881 -2.267 9.708 1.00 97.69 89 LEU A CA 1
ATOM 691 C C . LEU A 1 89 ? -15.365 -2.580 9.470 1.00 97.69 89 L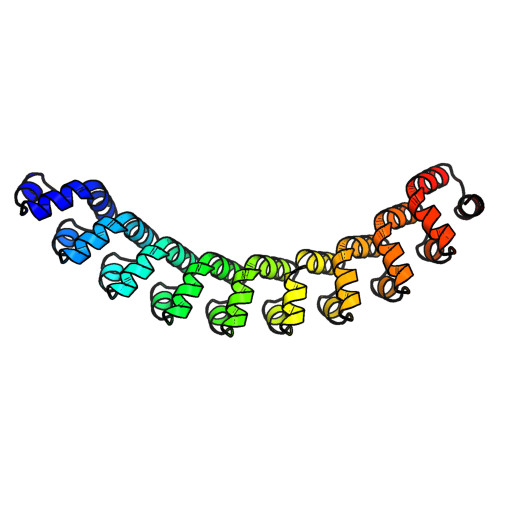EU A C 1
ATOM 693 O O . LEU A 1 89 ? -15.700 -3.182 8.450 1.00 97.69 89 LEU A O 1
ATOM 697 N N . MET A 1 90 ? -16.253 -2.085 10.336 1.00 97.19 90 MET A N 1
ATOM 698 C CA . MET A 1 90 ? -17.705 -2.236 10.189 1.00 97.19 90 MET A CA 1
ATOM 699 C C . MET A 1 90 ? -18.250 -1.598 8.918 1.00 97.19 90 MET A C 1
ATOM 701 O O . MET A 1 90 ? -19.005 -2.234 8.184 1.00 97.19 90 MET A O 1
ATOM 705 N N . TYR A 1 91 ? -17.804 -0.390 8.575 1.00 95.12 91 TYR A N 1
ATOM 706 C CA . TYR A 1 91 ? -18.136 0.221 7.285 1.00 95.12 91 TYR A CA 1
ATOM 707 C C . TYR A 1 91 ? -17.580 -0.564 6.089 1.00 95.12 91 TYR A C 1
ATOM 709 O O . TYR A 1 91 ? -18.104 -0.441 4.986 1.00 95.12 91 TYR A O 1
ATOM 717 N N . GLY A 1 92 ? -16.518 -1.347 6.292 1.00 92.88 92 GLY A N 1
ATOM 718 C CA . GLY A 1 92 ? -15.977 -2.284 5.307 1.00 92.88 92 GLY A CA 1
ATOM 719 C C . GLY A 1 92 ? -16.730 -3.616 5.224 1.00 92.88 92 GLY A C 1
ATOM 720 O O . GLY A 1 92 ? -16.379 -4.439 4.386 1.00 92.88 92 GLY A O 1
ATOM 721 N N . GLY A 1 93 ? -17.749 -3.837 6.061 1.00 94.62 93 GLY A N 1
ATOM 722 C CA . GLY A 1 93 ? -18.551 -5.062 6.083 1.00 94.62 93 GLY A CA 1
ATOM 723 C C . GLY A 1 93 ? -18.090 -6.125 7.085 1.00 94.62 93 GLY A C 1
ATOM 724 O O . GLY A 1 93 ? -18.610 -7.236 7.044 1.00 94.62 93 GLY A O 1
ATOM 725 N N . VAL A 1 94 ? -17.144 -5.817 7.980 1.00 97.31 94 VAL A N 1
ATOM 726 C CA . VAL A 1 94 ? -16.778 -6.712 9.093 1.00 97.31 94 VAL A CA 1
ATOM 727 C C . VAL A 1 94 ? -17.735 -6.478 10.258 1.00 97.31 94 VAL A C 1
ATOM 729 O O . VAL A 1 94 ? -17.832 -5.367 10.766 1.00 97.31 94 VAL A O 1
ATOM 732 N N . THR A 1 95 ? -18.453 -7.500 10.706 1.00 95.94 95 THR A N 1
ATOM 733 C CA . THR A 1 95 ? -19.392 -7.336 11.828 1.00 95.94 95 THR A CA 1
ATOM 734 C C . THR A 1 95 ? -18.661 -7.065 13.145 1.00 95.94 95 THR A C 1
ATOM 736 O O . THR A 1 95 ? -17.491 -7.410 13.306 1.00 95.94 95 THR A O 1
ATOM 739 N N . PHE A 1 96 ? -19.356 -6.443 14.100 1.00 95.75 96 PHE A N 1
ATOM 740 C CA . PHE A 1 96 ? -18.797 -6.200 15.430 1.00 95.75 96 PHE A CA 1
ATOM 741 C C . PHE A 1 96 ? -18.393 -7.518 16.107 1.00 95.75 96 PHE A C 1
ATOM 743 O O . PHE A 1 96 ? -17.262 -7.632 16.566 1.00 95.75 96 PHE A O 1
ATOM 750 N N . ASP A 1 97 ? -19.250 -8.540 16.044 1.00 95.50 97 ASP A N 1
ATOM 751 C CA . ASP A 1 97 ? -18.984 -9.864 16.620 1.00 95.50 97 ASP A CA 1
ATOM 752 C C . ASP A 1 97 ? -17.735 -10.515 16.011 1.00 95.50 97 ASP A C 1
ATOM 754 O O . ASP A 1 97 ? -16.861 -10.963 16.747 1.00 95.50 97 ASP A O 1
ATOM 758 N N . GLN A 1 98 ? -17.559 -10.444 14.685 1.00 96.50 98 GLN A N 1
ATOM 759 C CA . GLN A 1 98 ? -16.341 -10.942 14.029 1.00 96.50 98 GLN A CA 1
ATOM 760 C C . GLN A 1 98 ? -15.063 -10.270 14.540 1.00 96.50 98 GLN A C 1
ATOM 762 O O . GLN A 1 98 ? -14.010 -10.898 14.545 1.00 96.50 98 GLN A O 1
ATOM 767 N N . ILE A 1 99 ? -15.119 -8.995 14.939 1.00 97.00 99 ILE A N 1
ATOM 768 C CA . ILE A 1 99 ? -13.966 -8.291 15.518 1.00 97.00 99 ILE A CA 1
ATOM 769 C C . ILE A 1 99 ? -13.705 -8.788 16.944 1.00 97.00 99 ILE A C 1
ATOM 771 O O . ILE A 1 99 ? -12.549 -8.904 17.352 1.00 97.00 99 ILE A O 1
ATOM 775 N N . LEU A 1 100 ? -14.762 -9.079 17.705 1.00 95.94 100 LEU A N 1
ATOM 776 C CA . LEU A 1 100 ? -14.656 -9.556 19.083 1.00 95.94 100 LEU A CA 1
ATOM 777 C C . LEU A 1 100 ? -14.179 -11.011 19.186 1.00 95.94 100 LEU A C 1
ATOM 779 O O . LEU A 1 100 ? -13.501 -11.348 20.158 1.00 95.94 100 LEU A O 1
ATOM 783 N N . GLU A 1 101 ? -14.504 -11.841 18.196 1.00 96.19 101 GLU A N 1
ATOM 784 C CA . GLU A 1 101 ? -14.095 -13.249 18.100 1.00 96.19 101 GLU A CA 1
ATOM 785 C C . GLU A 1 101 ? -12.605 -13.433 17.766 1.00 96.19 101 GLU A C 1
ATOM 787 O O . GLU A 1 101 ? -12.069 -14.526 17.938 1.00 96.19 101 GLU A O 1
ATOM 792 N N . LEU A 1 102 ? -11.913 -12.383 17.308 1.00 96.81 102 LEU A N 1
ATOM 793 C CA . LEU A 1 102 ? -10.477 -12.449 17.031 1.00 96.81 102 LEU A CA 1
ATOM 794 C C . LEU A 1 102 ? -9.675 -12.686 18.311 1.00 96.81 102 LEU A C 1
ATOM 796 O O . LEU A 1 102 ? -9.901 -12.018 19.323 1.00 96.81 102 LEU A O 1
ATOM 800 N N . ASP A 1 103 ? -8.639 -13.521 18.238 1.00 94.88 103 ASP A N 1
ATOM 801 C CA . ASP A 1 103 ? -7.654 -13.630 19.317 1.00 94.88 103 ASP A CA 1
ATOM 802 C C . ASP A 1 103 ? -7.096 -12.241 19.701 1.00 94.88 103 ASP A C 1
ATOM 804 O O . ASP A 1 103 ? -6.940 -11.384 18.823 1.00 94.88 103 ASP A O 1
ATOM 808 N N . PRO A 1 104 ? -6.790 -11.966 20.985 1.00 94.50 104 PRO A N 1
ATOM 809 C CA . PRO A 1 104 ? -6.437 -10.619 21.455 1.00 94.50 104 PRO A CA 1
ATOM 810 C C . PRO A 1 104 ? -5.308 -9.926 20.672 1.00 94.50 104 PRO A C 1
ATOM 812 O O . PRO A 1 104 ? -5.418 -8.740 20.338 1.00 94.50 104 PRO A O 1
ATOM 815 N N . ASP A 1 105 ? -4.251 -10.663 20.326 1.00 94.88 105 ASP A N 1
ATOM 816 C CA . ASP A 1 105 ? -3.110 -10.128 19.573 1.00 94.88 105 ASP A CA 1
ATOM 817 C C . ASP A 1 105 ? -3.492 -9.813 18.123 1.00 94.88 105 ASP A C 1
ATOM 819 O O . ASP A 1 105 ? -3.195 -8.734 17.603 1.00 94.88 105 ASP A O 1
ATOM 823 N N . LEU A 1 106 ? -4.231 -10.725 17.485 1.00 96.62 106 LEU A N 1
ATOM 824 C CA . LEU A 1 106 ? -4.734 -10.550 16.126 1.00 96.62 106 LEU A CA 1
ATOM 825 C C . LEU A 1 106 ? -5.696 -9.366 16.041 1.00 96.62 106 LEU A C 1
ATOM 827 O O . LEU A 1 106 ? -5.588 -8.529 15.146 1.00 96.62 106 LEU A O 1
ATOM 831 N N . ARG A 1 107 ? -6.606 -9.254 17.007 1.00 97.31 107 ARG A N 1
ATOM 832 C CA . ARG A 1 107 ? -7.524 -8.125 17.143 1.00 97.31 107 ARG A CA 1
ATOM 833 C C . ARG A 1 107 ? -6.764 -6.813 17.226 1.00 97.31 107 ARG A C 1
ATOM 835 O O . ARG A 1 107 ? -7.067 -5.887 16.480 1.00 97.31 107 ARG A O 1
ATOM 842 N N . THR A 1 108 ? -5.744 -6.749 18.078 1.00 96.62 108 THR A N 1
ATOM 843 C CA . THR A 1 108 ? -4.898 -5.559 18.226 1.00 96.62 108 THR A CA 1
ATOM 844 C C . THR A 1 108 ? -4.244 -5.183 16.898 1.00 96.62 108 THR A C 1
ATOM 846 O O . THR A 1 108 ? -4.376 -4.041 16.455 1.00 96.62 108 THR A O 1
ATOM 849 N N . GLN A 1 109 ? -3.615 -6.145 16.220 1.00 97.50 109 GLN A N 1
ATOM 850 C CA . GLN A 1 109 ? -2.975 -5.936 14.918 1.00 97.50 109 GLN A CA 1
ATOM 851 C C . GLN A 1 109 ? -3.967 -5.425 13.859 1.00 97.50 109 GLN A C 1
ATOM 853 O O . GLN A 1 109 ? -3.679 -4.466 13.134 1.00 97.50 109 GLN A O 1
ATOM 858 N N . ILE A 1 110 ? -5.147 -6.047 13.776 1.00 98.31 110 ILE A N 1
ATOM 859 C CA . ILE A 1 110 ? -6.202 -5.702 12.817 1.00 98.31 110 ILE A CA 1
ATOM 860 C C . ILE A 1 110 ? -6.780 -4.317 13.101 1.00 98.31 110 ILE A C 1
ATOM 862 O O . ILE A 1 110 ? -6.980 -3.545 12.165 1.00 98.31 110 ILE A O 1
ATOM 866 N N . LEU A 1 111 ? -7.004 -3.962 14.367 1.00 97.69 111 LEU A N 1
ATOM 867 C CA . LEU A 1 111 ? -7.505 -2.641 14.750 1.00 97.69 111 LEU A CA 1
ATOM 868 C C . LEU A 1 111 ? -6.479 -1.543 14.452 1.00 97.69 111 LEU A C 1
ATOM 870 O O . LEU A 1 111 ? -6.821 -0.539 13.818 1.00 97.69 111 LEU A O 1
ATOM 874 N N . GLN A 1 112 ? -5.210 -1.766 14.802 1.00 97.56 112 GLN A N 1
ATOM 875 C CA . GLN A 1 112 ? -4.107 -0.861 14.455 1.00 97.56 112 GLN A CA 1
ATOM 876 C C . GLN A 1 112 ? -3.973 -0.677 12.935 1.00 97.56 112 GLN A C 1
ATOM 878 O O . GLN A 1 112 ? -3.675 0.418 12.461 1.00 97.56 112 GLN A O 1
ATOM 883 N N . SER A 1 113 ? -4.272 -1.725 12.166 1.00 98.12 113 SER A N 1
ATOM 884 C CA . SER A 1 113 ? -4.194 -1.739 10.701 1.00 98.12 113 SER A CA 1
ATOM 885 C C . SER A 1 113 ? -5.556 -1.573 10.013 1.00 98.12 113 SER A C 1
ATOM 887 O O . SER A 1 113 ? -5.685 -1.865 8.824 1.00 98.12 113 SER A O 1
ATOM 889 N N . SER A 1 114 ? -6.589 -1.098 10.714 1.00 98.06 114 SER A N 1
ATOM 890 C CA . SER A 1 114 ? -7.986 -1.106 10.231 1.00 98.06 114 SER A CA 1
ATOM 891 C C . SER A 1 114 ? -8.179 -0.412 8.879 1.00 98.06 114 SER A C 1
ATOM 893 O O . SER A 1 114 ? -8.936 -0.877 8.024 1.00 98.06 114 SER A O 1
ATOM 895 N N . THR A 1 115 ? -7.451 0.682 8.639 1.00 97.69 115 THR A N 1
ATOM 896 C CA . THR A 1 115 ? -7.472 1.372 7.342 1.00 97.69 115 THR A CA 1
ATOM 897 C C . THR A 1 115 ? -6.858 0.521 6.233 1.00 97.69 115 THR A C 1
ATOM 899 O O . THR A 1 115 ? -7.434 0.461 5.146 1.00 97.69 115 THR A O 1
ATOM 902 N N . ALA A 1 116 ? -5.730 -0.145 6.494 1.00 98.19 116 ALA A N 1
ATOM 903 C CA . ALA A 1 116 ? -5.083 -1.045 5.543 1.00 98.19 116 ALA A CA 1
ATOM 904 C C . ALA A 1 116 ? -6.004 -2.219 5.190 1.00 98.19 116 ALA A C 1
ATOM 906 O O . ALA A 1 116 ? -6.275 -2.451 4.011 1.00 98.19 116 ALA A O 1
ATOM 907 N N . VAL A 1 117 ? -6.578 -2.868 6.210 1.00 98.44 117 VAL A N 1
ATOM 908 C CA . VAL A 1 117 ? -7.560 -3.953 6.060 1.00 98.44 117 VAL A CA 1
ATOM 909 C C . VAL A 1 117 ? -8.725 -3.506 5.178 1.00 98.44 117 VAL A C 1
ATOM 911 O O . VAL A 1 117 ? -8.986 -4.119 4.144 1.00 98.44 117 VAL A O 1
ATOM 914 N N . ARG A 1 118 ? -9.376 -2.381 5.507 1.00 97.75 118 ARG A N 1
ATOM 915 C CA . ARG A 1 118 ? -10.498 -1.862 4.709 1.00 97.75 118 ARG A CA 1
ATOM 916 C C . ARG A 1 118 ? -10.094 -1.560 3.265 1.00 97.75 118 ARG A C 1
ATOM 918 O O . ARG A 1 118 ? -10.878 -1.778 2.345 1.00 97.75 118 ARG A O 1
ATOM 925 N N . ARG A 1 119 ? -8.894 -1.021 3.036 1.00 97.12 119 ARG A N 1
ATOM 926 C CA . ARG A 1 119 ? -8.418 -0.699 1.681 1.00 97.12 119 ARG A CA 1
ATOM 927 C C . ARG A 1 119 ? -8.209 -1.956 0.841 1.00 97.12 119 ARG A C 1
ATOM 929 O O . ARG A 1 119 ? -8.631 -1.950 -0.312 1.00 97.12 119 ARG A O 1
ATOM 936 N N . LEU A 1 120 ? -7.637 -3.010 1.420 1.00 97.75 120 LEU A N 1
ATOM 937 C CA . LEU A 1 120 ? -7.511 -4.317 0.769 1.00 97.75 120 LEU A CA 1
ATOM 938 C C . LEU A 1 120 ? -8.892 -4.929 0.483 1.00 97.75 120 LEU A C 1
ATOM 940 O O . LEU A 1 120 ? -9.139 -5.389 -0.631 1.00 97.75 120 LEU A O 1
ATOM 944 N N . MET A 1 121 ? -9.831 -4.828 1.429 1.00 97.75 121 MET A N 1
ATOM 945 C CA . MET A 1 121 ? -11.219 -5.266 1.229 1.00 97.75 121 MET A CA 1
ATOM 946 C C . MET A 1 121 ? -11.926 -4.534 0.093 1.00 97.75 121 MET A C 1
ATOM 948 O O . MET A 1 121 ? -12.558 -5.166 -0.751 1.00 97.75 121 MET A O 1
ATOM 952 N N . ASN A 1 122 ? -11.738 -3.220 -0.021 1.00 95.88 122 ASN A N 1
ATOM 953 C CA . ASN A 1 122 ? -12.257 -2.445 -1.151 1.00 95.88 122 ASN A CA 1
ATOM 954 C C . ASN A 1 122 ? -11.629 -2.843 -2.500 1.00 95.88 122 ASN A C 1
ATOM 956 O O . ASN A 1 122 ? -12.161 -2.479 -3.548 1.00 95.88 122 ASN A O 1
ATOM 960 N N . ARG A 1 123 ? -10.501 -3.566 -2.494 1.00 94.75 123 ARG A N 1
ATOM 961 C CA . ARG A 1 123 ? -9.876 -4.169 -3.682 1.00 94.75 123 ARG A CA 1
ATOM 962 C C . ARG A 1 123 ? -10.245 -5.635 -3.893 1.00 94.75 123 ARG A C 1
ATOM 964 O O . ARG A 1 123 ? -9.671 -6.277 -4.766 1.00 94.75 123 ARG A O 1
ATOM 971 N N . GLY A 1 124 ? -11.215 -6.147 -3.142 1.00 94.56 124 GLY A N 1
ATOM 972 C CA . GLY A 1 124 ? -11.728 -7.506 -3.290 1.00 94.56 124 GLY A CA 1
ATOM 973 C C . GLY A 1 124 ? -10.996 -8.557 -2.457 1.00 94.56 124 GLY A C 1
ATOM 974 O O . GLY A 1 124 ? -11.333 -9.731 -2.573 1.00 94.56 124 GLY A O 1
ATOM 975 N N . VAL A 1 125 ? -10.038 -8.173 -1.603 1.00 97.31 125 VAL A N 1
ATOM 976 C CA . VAL A 1 125 ? -9.423 -9.109 -0.649 1.00 97.31 125 VAL A CA 1
ATOM 977 C C . VAL A 1 125 ? -10.367 -9.306 0.530 1.00 97.31 125 VAL A C 1
ATOM 979 O O . VAL A 1 125 ? -10.614 -8.384 1.300 1.00 97.31 125 VAL A O 1
ATOM 982 N N . THR A 1 126 ? -10.911 -10.503 0.704 1.00 97.31 126 THR A N 1
ATOM 983 C CA . THR A 1 126 ? -11.851 -10.758 1.802 1.00 97.31 126 THR A CA 1
ATOM 984 C C . THR A 1 126 ? -11.172 -10.645 3.168 1.00 97.31 126 THR A C 1
ATOM 986 O O . THR A 1 126 ? -9.979 -10.914 3.316 1.00 97.31 126 THR A O 1
ATOM 989 N N . PHE A 1 127 ? -11.947 -10.302 4.200 1.00 97.88 127 PHE A N 1
ATOM 990 C CA . PHE A 1 127 ? -11.435 -10.261 5.571 1.00 97.88 127 PHE A CA 1
ATOM 991 C C . PHE A 1 127 ? -10.821 -11.610 5.979 1.00 97.88 127 PHE A C 1
ATOM 993 O O . PHE A 1 127 ? -9.702 -11.648 6.478 1.00 97.88 127 PHE A O 1
ATOM 1000 N N . ASN A 1 128 ? -11.477 -12.724 5.638 1.00 97.38 128 ASN A N 1
ATOM 1001 C CA . ASN A 1 128 ? -10.965 -14.071 5.905 1.00 97.38 128 ASN A CA 1
ATOM 1002 C C . ASN A 1 128 ? -9.645 -14.371 5.184 1.00 97.38 128 ASN A C 1
ATOM 1004 O O . ASN A 1 128 ? -8.790 -15.027 5.767 1.00 97.38 128 ASN A O 1
ATOM 1008 N N . GLN A 1 129 ? -9.439 -13.876 3.957 1.00 96.94 129 GLN A N 1
ATOM 1009 C CA . GLN A 1 129 ? -8.141 -14.008 3.283 1.00 96.94 129 GLN A CA 1
ATOM 1010 C C . GLN A 1 129 ? -7.034 -13.278 4.049 1.00 96.94 129 GLN A C 1
ATOM 1012 O O . GLN A 1 129 ? -5.946 -13.821 4.183 1.00 96.94 129 GLN A O 1
ATOM 1017 N N . ILE A 1 130 ? -7.309 -12.088 4.596 1.00 97.88 130 ILE A N 1
ATOM 1018 C CA . ILE A 1 130 ? -6.344 -11.340 5.421 1.00 97.88 130 ILE A CA 1
ATOM 1019 C C . ILE A 1 130 ? -6.041 -12.106 6.716 1.00 97.88 130 ILE A C 1
ATOM 1021 O O . ILE A 1 130 ? -4.881 -12.219 7.119 1.00 97.88 130 ILE A O 1
ATOM 1025 N N . LEU A 1 131 ? -7.070 -12.654 7.367 1.00 97.69 131 LEU A N 1
ATOM 1026 C CA . LEU A 1 131 ? -6.903 -13.435 8.593 1.00 97.69 131 LEU A CA 1
ATOM 1027 C C . LEU A 1 131 ? -6.166 -14.758 8.353 1.00 97.69 131 LEU A C 1
ATOM 1029 O O . LEU A 1 131 ? -5.411 -15.174 9.221 1.00 97.69 131 LEU A O 1
ATOM 1033 N N . ALA A 1 132 ? -6.321 -15.390 7.191 1.00 97.06 132 ALA A N 1
ATOM 1034 C CA . ALA A 1 132 ? -5.662 -16.656 6.867 1.00 97.06 132 ALA A CA 1
ATOM 1035 C C . ALA A 1 132 ? -4.154 -16.527 6.582 1.00 97.06 132 ALA A C 1
ATOM 1037 O O . ALA A 1 132 ? -3.468 -17.542 6.508 1.00 97.06 132 ALA A O 1
ATOM 1038 N N . LEU A 1 133 ? -3.632 -15.306 6.413 1.00 97.06 133 LEU A N 1
ATOM 1039 C CA . LEU A 1 133 ? -2.199 -15.085 6.221 1.00 97.06 133 LEU A CA 1
ATOM 1040 C C . LEU A 1 133 ? -1.401 -15.488 7.464 1.00 97.06 133 LEU A C 1
ATOM 1042 O O . LEU A 1 133 ? -1.806 -15.196 8.593 1.00 97.06 133 LEU A O 1
ATOM 1046 N N . ASP A 1 134 ? -0.213 -16.053 7.253 1.00 95.25 134 ASP A N 1
ATOM 1047 C CA . ASP A 1 134 ? 0.765 -16.226 8.327 1.00 95.25 134 ASP A CA 1
ATOM 1048 C C . ASP A 1 134 ? 1.050 -14.878 9.021 1.00 95.25 134 ASP A C 1
ATOM 1050 O O . ASP A 1 134 ? 1.054 -13.841 8.348 1.00 95.25 134 ASP A O 1
ATOM 1054 N N . PRO A 1 135 ? 1.291 -14.838 10.346 1.00 94.94 135 PRO A N 1
ATOM 1055 C CA . PRO A 1 135 ? 1.396 -13.583 11.100 1.00 94.94 135 PRO A CA 1
ATOM 1056 C C . PRO A 1 135 ? 2.411 -12.571 10.544 1.00 94.94 135 PRO A C 1
ATOM 1058 O O . PRO A 1 135 ? 2.102 -11.378 10.443 1.00 94.94 135 PRO A O 1
ATOM 1061 N N . ASP A 1 136 ? 3.591 -13.038 10.134 1.00 94.94 136 ASP A N 1
ATOM 1062 C CA . ASP A 1 136 ? 4.647 -12.182 9.578 1.00 94.94 136 ASP A CA 1
ATOM 1063 C C . ASP A 1 136 ? 4.250 -11.630 8.207 1.00 94.94 136 ASP A C 1
ATOM 1065 O O . ASP A 1 136 ? 4.393 -10.435 7.936 1.00 94.94 136 ASP A O 1
ATOM 1069 N N . LEU A 1 137 ? 3.659 -12.481 7.365 1.00 95.81 137 LEU A N 1
ATOM 1070 C CA . LEU A 1 137 ? 3.149 -12.084 6.059 1.00 95.81 137 LEU A CA 1
ATOM 1071 C C . LEU A 1 137 ? 1.998 -11.086 6.190 1.00 95.81 137 LEU A C 1
ATOM 1073 O O . LEU A 1 137 ? 1.965 -10.077 5.486 1.00 95.81 137 LEU A O 1
ATOM 1077 N N . ARG A 1 138 ? 1.075 -11.321 7.126 1.00 97.69 138 ARG A N 1
ATOM 1078 C CA . ARG A 1 138 ? -0.012 -10.387 7.425 1.00 97.69 138 ARG A CA 1
ATOM 1079 C C . ARG A 1 138 ? 0.550 -9.031 7.830 1.00 97.69 138 ARG A C 1
ATOM 1081 O O . ARG A 1 138 ? 0.104 -8.014 7.307 1.00 97.69 138 ARG A O 1
ATOM 1088 N N . THR A 1 139 ? 1.552 -9.016 8.709 1.00 96.81 139 THR A N 1
ATOM 1089 C CA . THR A 1 139 ? 2.227 -7.782 9.134 1.00 96.81 139 THR A CA 1
ATOM 1090 C C . THR A 1 139 ? 2.828 -7.047 7.942 1.00 96.81 139 THR A C 1
ATOM 1092 O O . THR A 1 139 ? 2.535 -5.867 7.754 1.00 96.81 139 THR A O 1
ATOM 1095 N N . GLN A 1 140 ? 3.596 -7.744 7.100 1.00 96.81 140 GLN A N 1
ATOM 1096 C CA . GLN A 1 140 ? 4.213 -7.167 5.904 1.00 96.81 140 GLN A CA 1
ATOM 1097 C C . GLN A 1 140 ? 3.163 -6.566 4.958 1.00 96.81 140 GLN A C 1
ATOM 1099 O O . GLN A 1 140 ? 3.275 -5.409 4.560 1.00 96.81 140 GLN A O 1
ATOM 1104 N N . ILE A 1 141 ? 2.111 -7.321 4.629 1.00 98.06 141 ILE A N 1
ATOM 1105 C CA . ILE A 1 141 ? 1.049 -6.879 3.713 1.00 98.06 141 ILE A CA 1
ATOM 1106 C C . ILE A 1 141 ? 0.282 -5.680 4.275 1.00 98.06 141 ILE A C 1
ATOM 1108 O O . ILE A 1 141 ? -0.028 -4.748 3.533 1.00 98.06 141 ILE A O 1
ATOM 1112 N N . LEU A 1 142 ? -0.027 -5.680 5.573 1.00 97.81 142 LEU A N 1
ATOM 1113 C CA . LEU A 1 142 ? -0.747 -4.578 6.209 1.00 97.81 142 LEU A CA 1
ATOM 1114 C C . LEU A 1 142 ? 0.115 -3.317 6.329 1.00 97.81 142 LEU A C 1
ATOM 1116 O O . LEU A 1 142 ? -0.413 -2.217 6.174 1.00 97.81 142 LEU A O 1
ATOM 1120 N N . GLN A 1 143 ? 1.425 -3.453 6.544 1.00 96.75 143 GLN A N 1
ATOM 1121 C CA . GLN A 1 143 ? 2.358 -2.322 6.553 1.00 96.75 143 GLN A CA 1
ATOM 1122 C C . GLN A 1 143 ? 2.582 -1.754 5.144 1.00 96.75 143 GLN A C 1
ATOM 1124 O O . GLN A 1 143 ? 2.543 -0.538 4.963 1.00 96.75 143 GLN A O 1
ATOM 1129 N N . SER A 1 144 ? 2.716 -2.618 4.135 1.00 97.19 144 SER A N 1
ATOM 1130 C CA . SER A 1 144 ? 2.902 -2.253 2.721 1.00 97.19 144 SER A CA 1
ATOM 1131 C C . SER A 1 144 ? 1.588 -2.168 1.933 1.00 97.19 144 SER A C 1
ATOM 1133 O O . SER A 1 144 ? 1.572 -2.304 0.709 1.00 97.19 144 SER A O 1
ATOM 1135 N N . TYR A 1 145 ? 0.450 -1.942 2.599 1.00 97.00 145 TYR A N 1
ATOM 1136 C CA . TYR A 1 145 ? -0.867 -1.999 1.949 1.00 97.00 145 TYR A CA 1
ATOM 1137 C C . TYR A 1 145 ? -1.019 -0.992 0.800 1.00 97.00 145 TYR A C 1
ATOM 1139 O O . TYR A 1 145 ? -1.781 -1.227 -0.139 1.00 97.00 145 TYR A O 1
ATOM 1147 N N . ALA A 1 146 ? -0.336 0.154 0.872 1.00 97.12 146 ALA A N 1
ATOM 1148 C CA . ALA A 1 146 ? -0.346 1.150 -0.192 1.00 97.12 146 ALA A CA 1
ATOM 1149 C C . ALA A 1 146 ? 0.309 0.593 -1.465 1.00 97.12 146 ALA A C 1
ATOM 1151 O O . ALA A 1 146 ? -0.274 0.697 -2.544 1.00 97.12 146 ALA A O 1
ATOM 1152 N N . ASP A 1 147 ? 1.450 -0.078 -1.317 1.00 98.00 147 ASP A N 1
ATOM 1153 C CA . ASP A 1 147 ? 2.209 -0.689 -2.409 1.00 98.00 147 ASP A CA 1
ATOM 1154 C C . ASP A 1 147 ? 1.450 -1.872 -3.016 1.00 98.00 147 ASP A C 1
ATOM 1156 O O . ASP A 1 147 ? 1.295 -1.958 -4.236 1.00 98.00 147 ASP A O 1
ATOM 1160 N N . VAL A 1 148 ? 0.858 -2.719 -2.165 1.00 98.06 148 VAL A N 1
ATOM 1161 C CA . VAL A 1 148 ? -0.048 -3.798 -2.593 1.00 98.06 148 VAL A CA 1
ATOM 1162 C C . VAL A 1 148 ? -1.212 -3.234 -3.414 1.00 98.06 148 VAL A C 1
ATOM 1164 O O . VAL A 1 148 ? -1.519 -3.742 -4.491 1.00 98.06 148 VAL A O 1
ATOM 1167 N N . ASN A 1 149 ? -1.835 -2.141 -2.963 1.00 96.81 149 ASN A N 1
ATOM 1168 C CA . ASN A 1 149 ? -2.926 -1.500 -3.701 1.00 96.81 149 ASN A CA 1
ATOM 1169 C C . ASN A 1 149 ? -2.482 -0.924 -5.055 1.00 96.81 149 ASN A C 1
ATOM 1171 O O . ASN A 1 149 ? -3.274 -0.939 -6.004 1.00 96.81 149 ASN A O 1
ATOM 1175 N N . ILE A 1 150 ? -1.260 -0.395 -5.162 1.00 96.81 150 ILE A N 1
ATOM 1176 C CA . ILE A 1 150 ? -0.706 0.090 -6.434 1.00 96.81 150 ILE A CA 1
ATOM 1177 C C . ILE A 1 150 ? -0.561 -1.083 -7.406 1.00 96.81 150 ILE A C 1
ATOM 1179 O O . ILE A 1 150 ? -1.116 -1.021 -8.503 1.00 96.81 150 ILE A O 1
ATOM 1183 N N . LEU A 1 151 ? 0.066 -2.181 -6.977 1.00 97.56 151 LEU A N 1
ATOM 1184 C CA . LEU A 1 151 ? 0.222 -3.395 -7.788 1.00 97.56 151 LEU A CA 1
ATOM 1185 C C . LEU A 1 151 ? -1.129 -3.958 -8.247 1.00 97.56 151 LEU A C 1
ATOM 1187 O O . LEU A 1 151 ? -1.322 -4.222 -9.434 1.00 97.56 151 LEU A O 1
ATOM 1191 N N . MET A 1 152 ? -2.103 -4.045 -7.336 1.00 97.38 152 MET A N 1
ATOM 1192 C CA . MET A 1 152 ? -3.465 -4.476 -7.666 1.00 97.38 152 MET A CA 1
ATOM 1193 C C . MET A 1 152 ? -4.180 -3.533 -8.634 1.00 97.38 152 MET A C 1
ATOM 1195 O O . MET A 1 152 ? -4.990 -3.976 -9.444 1.00 97.38 152 MET A O 1
ATOM 1199 N N . SER A 1 153 ? -3.880 -2.233 -8.597 1.00 94.25 153 SER A N 1
ATOM 1200 C CA . SER A 1 153 ? -4.380 -1.282 -9.602 1.00 94.25 153 SER A CA 1
ATOM 1201 C C . SER A 1 153 ? -3.737 -1.495 -10.967 1.00 94.25 153 SER A C 1
ATOM 1203 O O . SER A 1 153 ? -4.401 -1.294 -11.978 1.00 94.25 153 SER A O 1
ATOM 1205 N N . GLY A 1 154 ? -2.464 -1.891 -10.986 1.00 91.81 154 GLY A N 1
ATOM 1206 C CA . GLY A 1 154 ? -1.718 -2.245 -12.193 1.00 91.81 154 GLY A CA 1
ATOM 1207 C C . GLY A 1 154 ? -2.087 -3.610 -12.779 1.00 91.81 154 GLY A C 1
ATOM 1208 O O . GLY A 1 154 ? -1.571 -3.965 -13.833 1.00 91.81 154 GLY A O 1
ATOM 1209 N N . GLY A 1 155 ? -2.983 -4.366 -12.133 1.00 93.25 155 GLY A N 1
ATOM 1210 C CA . GLY A 1 155 ? -3.467 -5.663 -12.611 1.00 93.25 155 GLY A CA 1
ATOM 1211 C C . GLY A 1 155 ? -2.769 -6.881 -12.003 1.00 93.25 155 GLY A C 1
ATOM 1212 O O . GLY A 1 155 ? -3.052 -7.998 -12.429 1.00 93.25 155 GLY A O 1
ATOM 1213 N N . VAL A 1 156 ? -1.892 -6.704 -11.010 1.00 97.31 156 VAL A N 1
ATOM 1214 C CA . VAL A 1 156 ? -1.313 -7.826 -10.254 1.00 97.31 156 VAL A CA 1
ATOM 1215 C C . VAL A 1 156 ? -2.324 -8.310 -9.217 1.00 97.31 156 VAL A C 1
ATOM 1217 O O . VAL A 1 156 ? -2.766 -7.548 -8.362 1.00 97.31 156 VAL A O 1
ATOM 1220 N N . THR A 1 157 ? -2.706 -9.580 -9.264 1.00 96.69 157 THR A N 1
ATOM 1221 C CA . THR A 1 157 ? -3.667 -10.129 -8.296 1.00 96.69 157 THR A CA 1
ATOM 1222 C C . THR A 1 157 ? -3.054 -10.254 -6.901 1.00 96.69 157 THR A C 1
ATOM 1224 O O . THR A 1 157 ? -1.841 -10.393 -6.745 1.00 96.69 157 THR A O 1
ATOM 1227 N N . PHE A 1 158 ? -3.899 -10.241 -5.867 1.00 97.56 158 PHE A N 1
ATOM 1228 C CA . PHE A 1 158 ? -3.435 -10.448 -4.494 1.00 97.56 158 PHE A CA 1
ATOM 1229 C C . PHE A 1 158 ? -2.724 -11.801 -4.340 1.00 97.56 158 PHE A C 1
ATOM 1231 O O . PHE A 1 158 ? -1.630 -11.852 -3.790 1.00 97.56 158 PHE A O 1
ATOM 1238 N N . ASP A 1 159 ? -3.271 -12.865 -4.934 1.00 97.06 159 ASP A N 1
ATOM 1239 C CA . ASP A 1 159 ? -2.668 -14.202 -4.905 1.00 97.06 159 ASP A CA 1
ATOM 1240 C C . ASP A 1 159 ? -1.288 -14.237 -5.579 1.00 97.06 159 ASP A C 1
ATOM 1242 O O . ASP A 1 159 ? -0.375 -14.877 -5.064 1.00 97.06 159 ASP A O 1
ATOM 1246 N N . GLN A 1 160 ? -1.089 -13.495 -6.677 1.00 97.00 160 GLN A N 1
ATOM 1247 C CA . GLN A 1 160 ? 0.237 -13.358 -7.293 1.00 97.00 160 GLN A CA 1
ATOM 1248 C C . GLN A 1 160 ? 1.245 -12.687 -6.355 1.00 97.00 160 GLN A C 1
ATOM 1250 O O . GLN A 1 160 ? 2.393 -13.112 -6.319 1.00 97.00 160 GLN A O 1
ATOM 1255 N N . ILE A 1 161 ? 0.836 -11.675 -5.581 1.00 97.69 161 ILE A N 1
ATOM 1256 C CA . ILE A 1 161 ? 1.709 -11.017 -4.592 1.00 97.69 161 ILE A CA 1
ATOM 1257 C C . ILE A 1 161 ? 2.073 -11.992 -3.464 1.00 97.69 161 ILE A C 1
ATOM 1259 O O . ILE A 1 161 ? 3.221 -12.031 -3.014 1.00 97.69 161 ILE A O 1
ATOM 1263 N N . LEU A 1 162 ? 1.110 -12.793 -3.002 1.00 96.75 162 LEU A N 1
ATOM 1264 C CA . LEU A 1 162 ? 1.343 -13.782 -1.949 1.00 96.75 162 LEU A CA 1
ATOM 1265 C C . LEU A 1 162 ? 2.231 -14.940 -2.419 1.00 96.75 162 LEU A C 1
ATOM 1267 O O . LEU A 1 162 ? 3.049 -15.413 -1.636 1.00 96.75 162 LEU A O 1
ATOM 1271 N N . ALA A 1 163 ? 2.115 -15.357 -3.680 1.00 96.31 163 ALA A N 1
ATOM 1272 C CA . ALA A 1 163 ? 2.897 -16.453 -4.252 1.00 96.31 163 ALA A CA 1
ATOM 1273 C C . ALA A 1 163 ? 4.393 -16.136 -4.428 1.00 96.31 163 ALA A C 1
ATOM 1275 O O . ALA A 1 163 ? 5.185 -17.058 -4.621 1.00 96.31 163 ALA A O 1
ATOM 1276 N N . LEU A 1 164 ? 4.789 -14.859 -4.366 1.00 96.31 164 LEU A N 1
ATOM 1277 C CA . LEU A 1 164 ? 6.198 -14.467 -4.380 1.00 96.31 164 LEU A CA 1
ATOM 1278 C C . LEU A 1 164 ? 6.919 -15.010 -3.143 1.00 96.31 164 LEU A C 1
ATOM 1280 O O . LEU A 1 164 ? 6.373 -14.980 -2.037 1.00 96.31 164 LEU A O 1
ATOM 1284 N N . ASP A 1 165 ? 8.170 -15.438 -3.310 1.00 94.12 165 ASP A N 1
ATOM 1285 C CA . ASP A 1 165 ? 9.045 -15.672 -2.165 1.00 94.12 165 ASP A CA 1
ATOM 1286 C C . ASP A 1 165 ? 9.267 -14.363 -1.368 1.00 94.12 165 ASP A C 1
ATOM 1288 O O . ASP A 1 165 ? 9.052 -13.268 -1.901 1.00 94.12 165 ASP A O 1
ATOM 1292 N N . PRO A 1 166 ? 9.646 -14.431 -0.078 1.00 93.62 166 PRO A N 1
ATOM 1293 C CA . PRO A 1 166 ? 9.704 -13.249 0.786 1.00 93.62 166 PRO A CA 1
ATOM 1294 C C . PRO A 1 166 ? 10.638 -12.129 0.302 1.00 93.62 166 PRO A C 1
ATOM 1296 O O . PRO A 1 166 ? 10.278 -10.948 0.399 1.00 93.62 166 PRO A O 1
ATOM 1299 N N . ASP A 1 167 ? 11.811 -12.479 -0.228 1.00 92.62 167 ASP A N 1
ATOM 1300 C CA . ASP A 1 167 ? 12.813 -11.504 -0.672 1.00 92.62 167 ASP A CA 1
ATOM 1301 C C . ASP A 1 167 ? 12.322 -10.788 -1.926 1.00 92.62 167 ASP A C 1
ATOM 1303 O O . ASP A 1 167 ? 12.330 -9.553 -2.010 1.00 92.62 167 ASP A O 1
ATOM 1307 N N . LEU A 1 168 ? 11.787 -11.559 -2.868 1.00 94.75 168 LEU A N 1
ATOM 1308 C CA . LEU A 1 168 ? 11.201 -11.015 -4.072 1.00 94.75 168 LEU A CA 1
ATOM 1309 C C . LEU A 1 168 ? 9.953 -10.176 -3.783 1.00 94.75 168 LEU A C 1
ATOM 1311 O O . LEU A 1 168 ? 9.791 -9.086 -4.337 1.00 94.75 168 LEU A O 1
ATOM 1315 N N . ARG A 1 169 ? 9.075 -10.631 -2.888 1.00 96.69 169 ARG A N 1
ATOM 1316 C CA . ARG A 1 169 ? 7.908 -9.842 -2.482 1.00 96.69 169 ARG A CA 1
ATOM 1317 C C . ARG A 1 169 ? 8.340 -8.487 -1.940 1.00 96.69 169 ARG A C 1
ATOM 1319 O O . ARG A 1 169 ? 7.774 -7.471 -2.332 1.00 96.69 169 ARG A O 1
ATOM 1326 N N . THR A 1 170 ? 9.366 -8.466 -1.093 1.00 95.00 170 THR A N 1
ATOM 1327 C CA . THR A 1 170 ? 9.924 -7.228 -0.537 1.00 95.00 170 THR A CA 1
ATOM 1328 C C . THR A 1 170 ? 10.439 -6.310 -1.641 1.00 95.00 170 THR A C 1
ATOM 1330 O O . THR A 1 170 ? 10.065 -5.140 -1.683 1.00 95.00 170 THR A O 1
ATOM 1333 N N . GLN A 1 171 ? 11.228 -6.837 -2.575 1.00 95.00 171 GLN A N 1
ATOM 1334 C CA . GLN A 1 171 ? 11.752 -6.070 -3.707 1.00 95.00 171 GLN A CA 1
ATOM 1335 C C . GLN A 1 171 ? 10.633 -5.468 -4.578 1.00 95.00 171 GLN A C 1
ATOM 1337 O O . GLN A 1 171 ? 10.684 -4.291 -4.940 1.00 95.00 171 GLN A O 1
ATOM 1342 N N . ILE A 1 172 ? 9.604 -6.257 -4.900 1.00 97.50 172 ILE A N 1
ATOM 1343 C CA . ILE A 1 172 ? 8.459 -5.821 -5.711 1.00 97.50 172 ILE A CA 1
ATOM 1344 C C . ILE A 1 172 ? 7.632 -4.759 -4.975 1.00 97.50 172 ILE A C 1
ATOM 1346 O O . ILE A 1 172 ? 7.258 -3.751 -5.577 1.00 97.50 172 ILE A O 1
ATOM 1350 N N . LEU A 1 173 ? 7.392 -4.941 -3.674 1.00 96.81 173 LEU A N 1
ATOM 1351 C CA . LEU A 1 173 ? 6.669 -3.974 -2.842 1.00 96.81 173 LEU A CA 1
ATOM 1352 C C . LEU A 1 173 ? 7.457 -2.684 -2.587 1.00 96.81 173 LEU A C 1
ATOM 1354 O O . LEU A 1 173 ? 6.847 -1.666 -2.291 1.00 96.81 173 LEU A O 1
ATOM 1358 N N . GLN A 1 174 ? 8.781 -2.685 -2.753 1.00 95.88 174 GLN A N 1
ATOM 1359 C CA . GLN A 1 174 ? 9.591 -1.461 -2.720 1.00 95.88 174 GLN A CA 1
ATOM 1360 C C . GLN A 1 174 ? 9.512 -0.648 -4.021 1.00 95.88 174 GLN A C 1
ATOM 1362 O O . GLN A 1 174 ? 9.850 0.534 -4.015 1.00 95.88 174 GLN A O 1
ATOM 1367 N N . SER A 1 175 ? 9.062 -1.253 -5.129 1.00 96.38 175 SER A N 1
ATOM 1368 C CA . SER A 1 175 ? 9.027 -0.619 -6.460 1.00 96.38 175 SER A CA 1
ATOM 1369 C C . SER A 1 175 ? 7.667 -0.768 -7.179 1.00 96.38 175 SER A C 1
ATOM 1371 O O . SER A 1 175 ? 7.626 -1.062 -8.378 1.00 96.38 175 SER A O 1
ATOM 1373 N N . PRO A 1 176 ? 6.510 -0.571 -6.514 1.00 97.31 176 PRO A N 1
ATOM 1374 C CA . PRO A 1 176 ? 5.206 -0.931 -7.080 1.00 97.31 176 PRO A CA 1
ATOM 1375 C C . PRO A 1 176 ? 4.800 -0.037 -8.262 1.00 97.31 176 PRO A C 1
ATOM 1377 O O . PRO A 1 176 ? 4.132 -0.485 -9.200 1.00 97.31 176 PRO A O 1
ATOM 1380 N N . ASN A 1 177 ? 5.226 1.230 -8.244 1.00 97.62 177 ASN A N 1
ATOM 1381 C CA . ASN A 1 177 ? 5.006 2.173 -9.340 1.00 97.62 177 ASN A CA 1
ATOM 1382 C C . ASN A 1 177 ? 5.836 1.807 -10.574 1.00 97.62 177 ASN A C 1
ATOM 1384 O O . ASN A 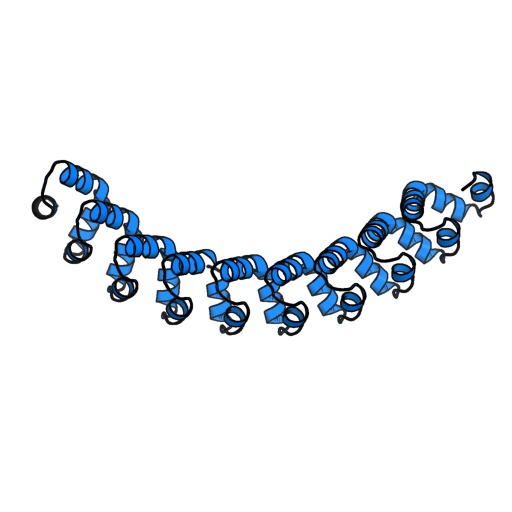1 177 ? 5.357 1.963 -11.696 1.00 97.62 177 ASN A O 1
ATOM 1388 N N . ASP A 1 178 ? 7.048 1.291 -10.381 1.00 98.06 178 ASP A N 1
ATOM 1389 C CA . ASP A 1 178 ? 7.924 0.864 -11.470 1.00 98.06 178 ASP A CA 1
ATOM 1390 C C . ASP A 1 178 ? 7.396 -0.396 -12.146 1.00 98.06 178 ASP A C 1
ATOM 1392 O O . ASP A 1 178 ? 7.290 -0.439 -13.374 1.00 98.06 178 ASP A O 1
ATOM 1396 N N . VAL A 1 179 ? 6.960 -1.376 -11.348 1.00 98.31 179 VAL A N 1
ATOM 1397 C CA . VAL A 1 179 ? 6.251 -2.564 -11.846 1.00 98.31 179 VAL A CA 1
ATOM 1398 C C . VAL A 1 179 ? 5.031 -2.140 -12.660 1.00 98.31 179 VAL A C 1
ATOM 1400 O O . VAL A 1 179 ? 4.886 -2.539 -13.815 1.00 98.31 179 VAL A O 1
ATOM 1403 N N . SER A 1 180 ? 4.191 -1.265 -12.097 1.00 97.19 180 SER A N 1
ATOM 1404 C CA . SER A 1 180 ? 3.001 -0.764 -12.790 1.00 97.19 180 SER A CA 1
ATOM 1405 C C . SER A 1 180 ? 3.366 -0.034 -14.086 1.00 97.19 180 SER A C 1
ATOM 1407 O O . SER A 1 180 ? 2.719 -0.237 -15.107 1.00 97.19 180 SER A O 1
ATOM 1409 N N . THR A 1 181 ? 4.425 0.780 -14.086 1.00 97.12 181 THR A N 1
ATOM 1410 C CA . THR A 1 181 ? 4.903 1.518 -15.268 1.00 97.12 181 THR A CA 1
ATOM 1411 C C . THR A 1 181 ? 5.312 0.579 -16.401 1.00 97.12 181 THR A C 1
ATOM 1413 O O . THR A 1 181 ? 4.949 0.824 -17.555 1.00 97.12 181 THR A O 1
ATOM 1416 N N . LEU A 1 182 ? 6.026 -0.503 -16.085 1.00 97.88 182 LEU A N 1
ATOM 1417 C CA . LEU A 1 182 ? 6.389 -1.537 -17.056 1.00 97.88 182 LEU A CA 1
ATOM 1418 C C . LEU A 1 182 ? 5.149 -2.269 -17.584 1.00 97.88 182 LEU A C 1
ATOM 1420 O O . LEU A 1 182 ? 5.015 -2.443 -18.797 1.00 97.88 182 LEU A O 1
ATOM 1424 N N . MET A 1 183 ? 4.209 -2.616 -16.701 1.00 97.69 183 MET A N 1
ATOM 1425 C CA . MET A 1 183 ? 2.953 -3.273 -17.077 1.00 97.69 183 MET A CA 1
ATOM 1426 C C . MET A 1 183 ? 2.074 -2.410 -17.980 1.00 97.69 183 MET A C 1
ATOM 1428 O O . MET A 1 183 ? 1.592 -2.891 -19.005 1.00 97.69 183 MET A O 1
ATOM 1432 N N . TYR A 1 184 ? 1.947 -1.113 -17.694 1.00 95.06 184 TYR A N 1
ATOM 1433 C CA . TYR A 1 184 ? 1.294 -0.162 -18.599 1.00 95.06 184 TYR A CA 1
ATOM 1434 C C . TYR A 1 184 ? 2.015 -0.035 -19.948 1.00 95.06 184 TYR A C 1
ATOM 1436 O O . TYR A 1 184 ? 1.383 0.281 -20.954 1.00 95.06 184 TYR A O 1
ATOM 1444 N N . GLY A 1 185 ? 3.328 -0.277 -19.980 1.00 92.56 185 GLY A N 1
ATOM 1445 C CA . GLY A 1 185 ? 4.129 -0.357 -21.202 1.00 92.56 185 GLY A CA 1
ATOM 1446 C C . GLY A 1 185 ? 3.984 -1.673 -21.974 1.00 92.56 185 GLY A C 1
ATOM 1447 O O . GLY A 1 185 ? 4.562 -1.793 -23.051 1.00 92.56 185 GLY A O 1
ATOM 1448 N N . GLY A 1 186 ? 3.225 -2.646 -21.458 1.00 94.75 186 GLY A N 1
ATOM 1449 C CA . GLY A 1 186 ? 2.996 -3.946 -22.093 1.00 94.75 186 GLY A CA 1
ATOM 1450 C C . GLY A 1 186 ? 3.945 -5.065 -21.651 1.00 94.75 186 GLY A C 1
ATOM 1451 O O . GLY A 1 186 ? 3.924 -6.132 -22.260 1.00 94.75 186 GLY A O 1
ATOM 1452 N N . VAL A 1 187 ? 4.767 -4.855 -20.617 1.00 97.62 187 VAL A N 1
ATOM 1453 C CA . VAL A 1 187 ? 5.580 -5.922 -20.007 1.00 97.62 187 VAL A CA 1
ATOM 1454 C C . VAL A 1 187 ? 4.724 -6.692 -19.004 1.00 97.62 187 VAL A C 1
ATOM 1456 O O . VAL A 1 187 ? 4.168 -6.099 -18.085 1.00 97.62 187 VAL A O 1
ATOM 1459 N N . THR A 1 188 ? 4.596 -8.010 -19.139 1.00 97.12 188 THR A N 1
ATOM 1460 C CA . THR A 1 188 ? 3.782 -8.786 -18.190 1.00 97.12 188 THR A CA 1
ATOM 1461 C C . THR A 1 188 ? 4.463 -8.896 -16.827 1.00 97.12 188 THR A C 1
ATOM 1463 O O . THR A 1 188 ? 5.687 -8.821 -16.716 1.00 97.12 188 THR A O 1
ATOM 1466 N N . PHE A 1 189 ? 3.675 -9.122 -15.772 1.00 97.69 189 PHE A N 1
ATOM 1467 C CA . PHE A 1 189 ? 4.233 -9.345 -14.438 1.00 97.69 189 PHE A CA 1
ATOM 1468 C C . PHE A 1 189 ? 5.200 -10.540 -14.436 1.00 97.69 189 PHE A C 1
ATOM 1470 O O . PHE A 1 189 ? 6.324 -10.406 -13.968 1.00 97.69 189 PHE A O 1
ATOM 1477 N N . ASP A 1 190 ? 4.839 -11.647 -15.090 1.00 97.38 190 ASP A N 1
ATOM 1478 C CA . ASP A 1 190 ? 5.708 -12.824 -15.224 1.00 97.38 190 ASP A CA 1
ATOM 1479 C C . ASP A 1 190 ? 7.032 -12.515 -15.940 1.00 97.38 190 ASP A C 1
ATOM 1481 O O . ASP A 1 190 ? 8.075 -13.036 -15.554 1.00 97.38 190 ASP A O 1
ATOM 1485 N N . GLN A 1 191 ? 7.029 -11.630 -16.946 1.00 97.25 191 GLN A N 1
ATOM 1486 C CA . GLN A 1 191 ? 8.266 -11.185 -17.597 1.00 97.25 191 GLN A CA 1
ATOM 1487 C C . GLN A 1 191 ? 9.173 -10.411 -16.638 1.00 97.25 191 GLN A C 1
ATOM 1489 O O . GLN A 1 191 ? 10.386 -10.581 -16.702 1.00 97.25 191 GLN A O 1
ATOM 1494 N N . ILE A 1 192 ? 8.608 -9.591 -15.746 1.00 97.88 192 ILE A N 1
ATOM 1495 C CA . ILE A 1 192 ? 9.371 -8.891 -14.701 1.00 97.88 192 ILE A CA 1
ATOM 1496 C C . ILE A 1 192 ? 9.952 -9.910 -13.713 1.00 97.88 192 ILE A C 1
ATOM 1498 O O . ILE A 1 192 ? 11.120 -9.805 -13.337 1.00 97.88 192 ILE A O 1
ATOM 1502 N N . LEU A 1 193 ? 9.162 -10.912 -13.317 1.00 97.00 193 LEU A N 1
ATOM 1503 C CA . LEU A 1 193 ? 9.587 -11.939 -12.363 1.00 97.00 193 LEU A CA 1
ATOM 1504 C C . LEU A 1 193 ? 10.621 -12.922 -12.930 1.00 97.00 193 LEU A C 1
ATOM 1506 O O . LEU A 1 193 ? 11.373 -13.515 -12.160 1.00 97.00 193 LEU A O 1
ATOM 1510 N N . ALA A 1 194 ? 10.673 -13.095 -14.250 1.00 96.69 194 ALA A N 1
ATOM 1511 C CA . ALA A 1 194 ? 11.637 -13.965 -14.919 1.00 96.69 194 ALA A CA 1
ATOM 1512 C C . ALA A 1 194 ? 13.039 -13.342 -15.056 1.00 96.69 194 ALA A C 1
ATOM 1514 O O . ALA A 1 194 ? 13.978 -14.046 -15.418 1.00 96.69 194 ALA A O 1
ATOM 1515 N N . LEU A 1 195 ? 13.196 -12.039 -14.794 1.00 96.88 195 LEU A N 1
ATOM 1516 C CA . LEU A 1 195 ? 14.498 -11.372 -14.847 1.00 96.88 195 LEU A CA 1
ATOM 1517 C C . LEU A 1 195 ? 15.399 -11.836 -13.704 1.00 96.88 195 LEU A C 1
ATOM 1519 O O . LEU A 1 195 ? 14.949 -11.905 -12.560 1.00 96.88 195 LEU A O 1
ATOM 1523 N N . ASP A 1 196 ? 16.688 -12.033 -13.972 1.00 94.69 196 ASP A N 1
A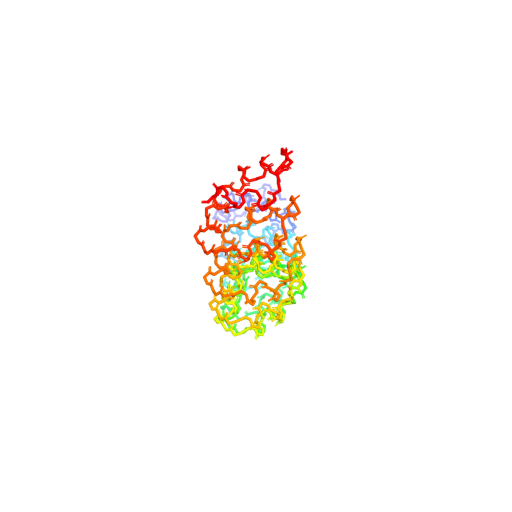TOM 1524 C CA . ASP A 1 196 ? 17.676 -12.220 -12.905 1.00 94.69 196 ASP A CA 1
ATOM 1525 C C . ASP A 1 196 ? 17.628 -11.048 -11.900 1.00 94.69 196 ASP A C 1
ATOM 1527 O O . ASP A 1 196 ? 17.317 -9.920 -12.304 1.00 94.69 196 ASP A O 1
ATOM 1531 N N . PRO A 1 197 ? 17.922 -11.263 -10.602 1.00 93.75 197 PRO A N 1
ATOM 1532 C CA . PRO A 1 197 ? 17.703 -10.256 -9.558 1.00 93.75 197 PRO A CA 1
ATOM 1533 C C . PRO A 1 197 ? 18.315 -8.879 -9.853 1.00 93.75 197 PRO A C 1
ATOM 1535 O O . PRO A 1 197 ? 17.610 -7.872 -9.775 1.00 93.75 197 PRO A O 1
ATOM 1538 N N . ASP A 1 198 ? 19.583 -8.825 -10.267 1.00 94.31 198 ASP A N 1
ATOM 1539 C CA . ASP A 1 198 ? 20.277 -7.561 -10.558 1.00 94.31 198 ASP A CA 1
ATOM 1540 C C . ASP A 1 198 ? 19.685 -6.847 -11.777 1.00 94.31 198 ASP A C 1
ATOM 1542 O O . ASP A 1 198 ? 19.486 -5.628 -11.779 1.00 94.31 198 ASP A O 1
ATOM 1546 N N . LEU A 1 199 ? 19.335 -7.618 -12.810 1.00 96.25 199 LEU A N 1
ATOM 1547 C CA . LEU A 1 199 ? 18.692 -7.090 -14.006 1.00 96.25 199 LEU A CA 1
ATOM 1548 C C . LEU A 1 199 ? 17.301 -6.543 -13.684 1.00 96.25 199 LEU A C 1
ATOM 1550 O O . LEU A 1 199 ? 16.922 -5.482 -14.175 1.00 96.25 199 LEU A O 1
ATOM 1554 N N . ARG A 1 200 ? 16.548 -7.232 -12.826 1.00 97.31 200 ARG A N 1
ATOM 1555 C CA . ARG A 1 200 ? 15.232 -6.785 -12.370 1.00 97.31 200 ARG A CA 1
ATOM 1556 C C . ARG A 1 200 ? 15.316 -5.449 -11.654 1.00 97.31 200 ARG A C 1
ATOM 1558 O O . ARG A 1 200 ? 14.538 -4.557 -11.976 1.00 97.31 200 ARG A O 1
ATOM 1565 N N . ILE A 1 201 ? 16.281 -5.286 -10.748 1.00 96.25 201 ILE A N 1
ATOM 1566 C CA . ILE A 1 201 ? 16.524 -4.015 -10.050 1.00 96.25 201 ILE A CA 1
ATOM 1567 C C . ILE A 1 201 ? 16.808 -2.910 -11.064 1.00 96.25 201 ILE A C 1
ATOM 1569 O O . ILE A 1 201 ? 16.141 -1.878 -11.042 1.00 96.25 201 ILE A O 1
ATOM 1573 N N . GLN A 1 202 ? 17.744 -3.141 -11.987 1.00 96.94 202 GLN A N 1
ATOM 1574 C CA . GLN A 1 202 ? 18.099 -2.158 -13.009 1.00 96.94 202 GLN A CA 1
ATOM 1575 C C . GLN A 1 202 ? 16.890 -1.751 -13.866 1.00 96.94 202 GLN A C 1
ATOM 1577 O O . GLN A 1 202 ? 16.677 -0.562 -14.123 1.00 96.94 202 GLN A O 1
ATOM 1582 N N . ILE A 1 203 ? 16.102 -2.731 -14.315 1.00 98.19 203 ILE A N 1
ATOM 1583 C CA . ILE A 1 203 ? 14.927 -2.517 -15.164 1.00 98.19 203 ILE A CA 1
ATOM 1584 C C . ILE A 1 203 ? 13.815 -1.791 -14.406 1.00 98.19 203 ILE A C 1
ATOM 1586 O O . ILE A 1 203 ? 13.219 -0.876 -14.971 1.00 98.19 203 ILE A O 1
ATOM 1590 N N . LEU A 1 204 ? 13.564 -2.138 -13.141 1.00 97.81 204 LEU A N 1
ATOM 1591 C CA . LEU A 1 204 ? 12.587 -1.444 -12.299 1.00 97.81 204 LEU A CA 1
ATOM 1592 C C . LEU A 1 204 ? 13.012 0.004 -12.042 1.00 97.81 204 LEU A C 1
ATOM 1594 O O . LEU A 1 204 ? 12.248 0.917 -12.334 1.00 97.81 204 LEU A O 1
ATOM 1598 N N . GLN A 1 205 ? 14.259 0.240 -11.634 1.00 97.25 205 GLN A N 1
ATOM 1599 C CA . GLN A 1 205 ? 14.793 1.597 -11.444 1.00 97.25 205 GLN A CA 1
ATOM 1600 C C . GLN A 1 205 ? 14.765 2.434 -12.733 1.00 97.25 205 GLN A C 1
ATOM 1602 O O . GLN A 1 205 ? 14.699 3.661 -12.689 1.00 97.25 205 GLN A O 1
ATOM 1607 N N . SER A 1 206 ? 14.796 1.769 -13.890 1.00 97.94 206 SER A N 1
ATOM 1608 C CA . SER A 1 206 ? 14.739 2.388 -15.215 1.00 97.94 206 SER A CA 1
ATOM 1609 C C . SER A 1 206 ? 13.372 2.224 -15.893 1.00 97.94 206 SER A C 1
ATOM 1611 O O . SER A 1 206 ? 13.281 2.365 -17.115 1.00 97.94 206 SER A O 1
ATOM 1613 N N . SER A 1 207 ? 12.298 1.939 -15.150 1.00 98.12 207 SER A N 1
ATOM 1614 C CA . SER A 1 207 ? 10.978 1.574 -15.700 1.00 98.12 207 SER A CA 1
ATOM 1615 C C . SER A 1 207 ? 10.451 2.586 -16.725 1.00 98.12 207 SER A C 1
ATOM 1617 O O . SER A 1 207 ? 9.960 2.232 -17.800 1.00 98.12 207 SER A O 1
ATOM 1619 N N . THR A 1 208 ? 10.617 3.876 -16.428 1.00 97.94 208 THR A N 1
ATOM 1620 C CA . THR A 1 208 ? 10.213 4.974 -17.311 1.00 97.94 208 THR A CA 1
ATOM 1621 C C . THR A 1 208 ? 11.056 5.014 -18.583 1.00 97.94 208 THR A C 1
ATOM 1623 O O . THR A 1 208 ? 10.504 5.190 -19.668 1.00 97.94 208 THR A O 1
ATOM 1626 N N . ALA A 1 209 ? 12.371 4.808 -18.472 1.00 98.12 209 ALA A N 1
ATOM 1627 C CA . ALA A 1 209 ? 13.281 4.740 -19.612 1.00 98.12 209 ALA A CA 1
ATOM 1628 C C . ALA A 1 209 ? 12.926 3.570 -20.538 1.00 98.12 209 ALA A C 1
ATOM 1630 O O . ALA A 1 209 ? 12.786 3.757 -21.748 1.00 98.12 209 ALA A O 1
ATOM 1631 N N . VAL A 1 210 ? 12.692 2.387 -19.962 1.00 98.44 210 VAL A N 1
ATOM 1632 C CA . VAL A 1 210 ? 12.236 1.193 -20.687 1.00 98.44 210 VAL A CA 1
ATOM 1633 C C . VAL A 1 210 ? 10.939 1.492 -21.438 1.00 98.44 210 VAL A C 1
ATOM 1635 O O . VAL A 1 210 ? 10.858 1.276 -22.647 1.00 98.44 210 VAL A O 1
ATOM 1638 N N . ARG A 1 211 ? 9.945 2.079 -20.761 1.00 97.69 211 ARG A N 1
ATOM 1639 C CA . ARG A 1 211 ? 8.660 2.440 -21.374 1.00 97.69 211 ARG A CA 1
ATOM 1640 C C . ARG A 1 211 ? 8.811 3.458 -22.509 1.00 97.69 211 ARG A C 1
ATOM 1642 O O . ARG A 1 211 ? 8.128 3.343 -23.523 1.00 97.69 211 ARG A O 1
ATOM 1649 N N . ILE A 1 212 ? 9.691 4.449 -22.366 1.00 96.94 212 ILE A N 1
ATOM 1650 C CA . ILE A 1 212 ? 9.987 5.427 -23.427 1.00 96.94 212 ILE A CA 1
ATOM 1651 C C . ILE A 1 212 ? 10.519 4.723 -24.681 1.00 96.94 212 ILE A C 1
ATOM 1653 O O . ILE A 1 212 ? 10.036 4.997 -25.780 1.00 96.94 212 ILE A O 1
ATOM 1657 N N . LEU A 1 213 ? 11.470 3.800 -24.522 1.00 97.31 213 LEU A N 1
ATOM 1658 C CA . LEU A 1 213 ? 12.030 3.027 -25.633 1.00 97.31 213 LEU A CA 1
ATOM 1659 C C . LEU A 1 213 ? 10.968 2.133 -26.288 1.00 97.31 213 LEU A C 1
ATOM 1661 O O . LEU A 1 213 ? 10.854 2.110 -27.515 1.00 97.31 213 LEU A O 1
ATOM 1665 N N . MET A 1 214 ? 10.130 1.476 -25.483 1.00 97.69 214 MET A N 1
ATOM 1666 C CA . MET A 1 214 ? 9.017 0.657 -25.976 1.00 97.69 214 MET A CA 1
ATOM 1667 C C . MET A 1 214 ? 7.992 1.468 -26.768 1.00 97.69 214 MET A C 1
ATOM 1669 O O . MET A 1 214 ? 7.590 1.052 -27.854 1.00 97.69 214 MET A O 1
ATOM 1673 N N . ASN A 1 215 ? 7.652 2.676 -26.316 1.00 96.06 215 ASN A N 1
ATOM 1674 C CA . ASN A 1 215 ? 6.782 3.591 -27.064 1.00 96.06 215 ASN A CA 1
ATOM 1675 C C . ASN A 1 215 ? 7.390 4.050 -28.402 1.00 96.06 215 ASN A C 1
ATOM 1677 O O . ASN A 1 215 ? 6.666 4.513 -29.282 1.00 96.06 215 ASN A O 1
ATOM 1681 N N . ARG A 1 216 ? 8.713 3.935 -28.566 1.00 95.25 216 ARG A N 1
ATOM 1682 C CA . ARG A 1 216 ? 9.435 4.197 -29.821 1.00 95.25 216 ARG A CA 1
ATOM 1683 C C . ARG A 1 216 ? 9.665 2.943 -30.668 1.00 95.25 216 ARG A C 1
ATOM 1685 O O . ARG A 1 216 ? 10.366 3.017 -31.674 1.00 95.25 216 ARG A O 1
ATOM 1692 N N . GLY A 1 217 ? 9.067 1.815 -30.291 1.00 94.75 217 GLY A N 1
ATOM 1693 C CA . GLY A 1 217 ? 9.132 0.559 -31.037 1.00 94.75 217 GLY A CA 1
ATOM 1694 C C . GLY A 1 217 ? 10.322 -0.337 -30.690 1.00 94.75 217 GLY A C 1
ATOM 1695 O O . GLY A 1 217 ? 10.518 -1.346 -31.364 1.00 94.75 217 GLY A O 1
ATOM 1696 N N . VAL A 1 218 ? 11.107 -0.017 -29.655 1.00 96.75 218 VAL A N 1
ATOM 1697 C CA . VAL A 1 218 ? 12.142 -0.929 -29.143 1.00 96.75 218 VAL A CA 1
ATOM 1698 C C . VAL A 1 218 ? 11.479 -1.963 -28.240 1.00 96.75 218 VAL A C 1
ATOM 1700 O O . VAL A 1 218 ? 10.960 -1.631 -27.179 1.00 96.75 218 VAL A O 1
ATOM 1703 N N . THR A 1 219 ? 11.480 -3.230 -28.639 1.00 97.12 219 THR A N 1
ATOM 1704 C CA . THR A 1 219 ? 10.842 -4.291 -27.845 1.00 97.12 219 THR A CA 1
ATOM 1705 C C . THR A 1 219 ? 11.565 -4.516 -26.517 1.00 97.12 219 THR A C 1
ATOM 1707 O O . THR A 1 219 ? 12.776 -4.322 -26.412 1.00 97.12 219 THR A O 1
ATOM 1710 N N . PHE A 1 220 ? 10.839 -5.005 -25.508 1.00 97.81 220 PHE A N 1
ATOM 1711 C CA . PHE A 1 220 ? 11.432 -5.334 -24.210 1.00 97.81 220 PHE A CA 1
ATOM 1712 C C . PHE A 1 220 ? 12.608 -6.315 -24.353 1.00 97.81 220 PHE A C 1
ATOM 1714 O O . PHE A 1 220 ? 13.686 -6.063 -23.827 1.00 97.81 220 PHE A O 1
ATOM 1721 N N . ASN A 1 221 ? 12.466 -7.353 -25.185 1.00 97.31 221 ASN A N 1
ATOM 1722 C CA . ASN A 1 221 ? 13.543 -8.309 -25.460 1.00 97.31 221 ASN A CA 1
ATOM 1723 C C . ASN A 1 221 ? 14.774 -7.665 -26.115 1.00 97.31 221 ASN A C 1
ATOM 1725 O O . ASN A 1 221 ? 15.892 -8.069 -25.810 1.00 97.31 221 ASN A O 1
ATOM 1729 N N . GLN A 1 222 ? 14.602 -6.659 -26.981 1.00 96.69 222 GLN A N 1
ATOM 1730 C CA . GLN A 1 222 ? 15.742 -5.919 -27.537 1.00 96.69 222 GLN A CA 1
ATOM 1731 C C . GLN A 1 222 ? 16.491 -5.136 -26.459 1.00 96.69 222 GLN A C 1
ATOM 1733 O O . GLN A 1 222 ? 17.713 -5.081 -26.512 1.00 96.69 222 GLN A O 1
ATOM 1738 N N . ILE A 1 223 ? 15.783 -4.565 -25.478 1.00 97.75 223 ILE A N 1
ATOM 1739 C CA . ILE A 1 223 ? 16.403 -3.871 -24.339 1.00 97.75 223 ILE A CA 1
ATOM 1740 C C . ILE A 1 223 ? 17.178 -4.871 -23.472 1.00 97.75 223 ILE A C 1
ATOM 1742 O O . ILE A 1 223 ? 18.309 -4.594 -23.078 1.00 97.75 223 ILE A O 1
ATOM 1746 N N . LEU A 1 224 ? 16.595 -6.042 -23.197 1.00 97.56 224 LEU A N 1
ATOM 1747 C CA . LEU A 1 224 ? 17.238 -7.080 -22.387 1.00 97.56 224 LEU A CA 1
ATOM 1748 C C . LEU A 1 224 ? 18.464 -7.698 -23.074 1.00 97.56 224 LEU A C 1
ATOM 1750 O O . LEU A 1 224 ? 19.429 -8.017 -22.388 1.00 97.56 224 LEU A O 1
ATOM 1754 N N . ALA A 1 225 ? 18.443 -7.830 -24.403 1.00 97.00 225 ALA A N 1
ATOM 1755 C CA . ALA A 1 225 ? 19.536 -8.401 -25.191 1.00 97.00 225 ALA A CA 1
ATOM 1756 C C . ALA A 1 225 ? 20.762 -7.481 -25.329 1.00 97.00 225 ALA A C 1
ATOM 1758 O O . ALA A 1 225 ? 21.792 -7.918 -25.843 1.00 97.00 225 ALA A O 1
ATOM 1759 N N . LEU A 1 226 ? 20.665 -6.217 -24.903 1.00 96.69 226 LEU A N 1
ATOM 1760 C CA . LEU A 1 226 ? 21.825 -5.336 -24.825 1.00 96.69 226 LEU A CA 1
ATOM 1761 C C . LEU A 1 226 ? 22.825 -5.875 -23.798 1.00 96.69 226 LEU A C 1
ATOM 1763 O O . LEU A 1 226 ? 22.443 -6.319 -22.712 1.00 96.69 226 LEU A O 1
ATOM 1767 N N . ASP A 1 227 ? 24.108 -5.754 -24.132 1.00 94.69 227 ASP A N 1
ATOM 1768 C CA . ASP A 1 227 ? 25.193 -5.906 -23.165 1.00 94.69 227 ASP A CA 1
ATOM 1769 C C . ASP A 1 227 ? 24.940 -5.021 -21.919 1.00 94.69 227 ASP A C 1
ATOM 1771 O O . ASP A 1 227 ? 24.382 -3.927 -22.071 1.00 94.69 227 ASP A O 1
ATOM 1775 N N . PRO A 1 228 ? 25.297 -5.453 -20.692 1.00 94.81 228 PRO A N 1
ATOM 1776 C CA . PRO A 1 228 ? 24.981 -4.713 -19.470 1.00 94.81 228 PRO A CA 1
ATOM 1777 C C . PRO A 1 228 ? 25.436 -3.248 -19.457 1.00 94.81 228 PRO A C 1
ATOM 1779 O O . PRO A 1 228 ? 24.665 -2.384 -19.020 1.00 94.81 228 PRO A O 1
ATOM 1782 N N . ASP A 1 229 ? 26.630 -2.940 -19.965 1.00 94.19 229 ASP A N 1
ATOM 1783 C CA . ASP A 1 229 ? 27.157 -1.569 -19.959 1.00 94.19 229 ASP A CA 1
ATOM 1784 C C . ASP A 1 229 ? 26.399 -0.706 -20.968 1.00 94.19 229 ASP A C 1
ATOM 1786 O O . ASP A 1 229 ? 25.966 0.413 -20.671 1.00 94.19 229 ASP A O 1
ATOM 1790 N N . LEU A 1 230 ? 26.134 -1.277 -22.145 1.00 95.56 230 LEU A N 1
ATOM 1791 C CA . LEU A 1 230 ? 25.330 -0.644 -23.182 1.00 95.56 230 LEU A CA 1
ATOM 1792 C C . LEU A 1 230 ? 23.895 -0.382 -22.713 1.00 95.56 230 LEU A C 1
ATOM 1794 O O . LEU A 1 230 ? 23.362 0.712 -22.905 1.00 95.56 230 LEU A O 1
ATOM 1798 N N . ARG A 1 231 ? 23.267 -1.367 -22.069 1.00 97.38 231 ARG A N 1
ATOM 1799 C CA . ARG A 1 231 ? 21.926 -1.236 -21.495 1.00 97.38 231 ARG A CA 1
ATOM 1800 C C . ARG A 1 231 ? 21.887 -0.101 -20.483 1.00 97.38 231 ARG A C 1
ATOM 1802 O O . ARG A 1 231 ? 20.999 0.744 -20.560 1.00 97.38 231 ARG A O 1
ATOM 1809 N N . THR A 1 232 ? 22.868 -0.047 -19.585 1.00 96.56 232 THR A N 1
ATOM 1810 C CA . THR A 1 232 ? 22.994 1.020 -18.585 1.00 96.56 232 THR A CA 1
ATOM 1811 C C . THR A 1 232 ? 23.072 2.390 -19.252 1.00 96.56 232 THR A C 1
ATOM 1813 O O . THR A 1 232 ? 22.263 3.268 -18.949 1.00 96.56 232 THR A O 1
ATOM 1816 N N . GLN A 1 233 ? 23.983 2.552 -20.215 1.00 96.50 233 GLN A N 1
ATOM 1817 C CA . GLN A 1 233 ? 24.174 3.801 -20.953 1.00 96.50 233 GLN A CA 1
ATOM 1818 C C . GLN A 1 233 ? 22.885 4.256 -21.656 1.00 96.50 233 GLN A C 1
ATOM 1820 O O . GLN A 1 233 ? 22.499 5.425 -21.561 1.00 96.50 233 GLN A O 1
ATOM 1825 N N . ILE A 1 234 ? 22.200 3.334 -22.340 1.00 97.81 234 ILE A N 1
ATOM 1826 C CA . ILE A 1 234 ? 20.962 3.607 -23.082 1.00 97.81 234 ILE A CA 1
ATOM 1827 C C . ILE A 1 234 ? 19.814 3.979 -22.143 1.00 97.81 234 ILE A C 1
ATOM 1829 O O . ILE A 1 234 ? 19.097 4.941 -22.420 1.00 97.81 234 ILE A O 1
ATOM 1833 N N . LEU A 1 235 ? 19.636 3.259 -21.033 1.00 97.50 235 LEU A N 1
ATOM 1834 C CA . LEU A 1 235 ? 18.561 3.529 -20.076 1.00 97.50 235 LEU A CA 1
ATOM 1835 C C . LEU A 1 235 ? 18.768 4.871 -19.360 1.00 97.50 235 LEU A C 1
ATOM 1837 O O . LEU A 1 235 ? 17.834 5.677 -19.291 1.00 97.50 235 LEU A O 1
ATOM 1841 N N . GLN A 1 236 ? 19.998 5.160 -18.924 1.00 96.38 236 GLN A N 1
ATOM 1842 C CA . GLN A 1 236 ? 20.359 6.450 -18.322 1.00 96.38 236 GLN A CA 1
ATOM 1843 C C . GLN A 1 236 ? 20.206 7.614 -19.311 1.00 96.38 236 GLN A C 1
ATOM 1845 O O . GLN A 1 236 ? 19.809 8.711 -18.924 1.00 96.38 236 GLN A O 1
ATOM 1850 N N . SER A 1 237 ? 20.448 7.365 -20.600 1.00 97.00 237 SER A N 1
ATOM 1851 C CA . SER A 1 237 ? 20.334 8.361 -21.675 1.00 97.00 237 SER A CA 1
ATOM 1852 C C . SER A 1 237 ? 19.007 8.281 -22.436 1.00 97.00 237 SER A C 1
ATOM 1854 O O . SER A 1 237 ? 18.905 8.776 -23.558 1.00 97.00 237 SER A O 1
ATOM 1856 N N . SER A 1 238 ? 17.968 7.665 -21.870 1.00 96.12 238 SER A N 1
ATOM 1857 C CA . SER A 1 238 ? 16.715 7.380 -22.591 1.00 96.12 238 SER A CA 1
ATOM 1858 C C . SER A 1 238 ? 16.017 8.622 -23.151 1.00 96.12 238 SER A C 1
ATOM 1860 O O . SER A 1 238 ? 15.418 8.553 -24.224 1.00 96.12 238 SER A O 1
ATOM 1862 N N . ALA A 1 239 ? 16.137 9.777 -22.489 1.00 96.38 239 ALA A N 1
ATOM 1863 C CA . ALA A 1 239 ? 15.639 11.048 -23.012 1.00 96.38 239 ALA A CA 1
ATOM 1864 C C . ALA A 1 239 ? 16.370 11.463 -24.302 1.00 96.38 239 ALA A C 1
ATOM 1866 O O . ALA A 1 239 ? 15.723 11.829 -25.284 1.00 96.38 239 ALA A O 1
ATOM 1867 N N . ALA A 1 240 ? 17.700 11.340 -24.321 1.00 97.44 240 ALA A N 1
ATOM 1868 C CA . ALA A 1 240 ? 18.531 11.596 -25.494 1.00 97.44 240 ALA A CA 1
ATOM 1869 C C . ALA A 1 240 ? 18.213 10.614 -26.628 1.00 97.44 240 ALA A C 1
ATOM 1871 O O . ALA A 1 240 ? 17.955 11.034 -27.754 1.00 97.44 240 ALA A O 1
ATOM 1872 N N . VAL A 1 241 ? 18.132 9.316 -26.322 1.00 97.62 241 VAL A N 1
ATOM 1873 C CA . VAL A 1 241 ? 17.738 8.282 -27.295 1.00 97.62 241 VAL A CA 1
ATOM 1874 C C . VAL A 1 241 ? 16.361 8.595 -27.887 1.00 97.62 241 VAL A C 1
ATOM 1876 O O . VAL A 1 241 ? 16.184 8.560 -29.102 1.00 97.62 241 VAL A O 1
ATOM 1879 N N . ASN A 1 242 ? 15.393 8.982 -27.056 1.00 97.44 242 ASN A N 1
ATOM 1880 C CA . ASN A 1 242 ? 14.057 9.374 -27.496 1.00 97.44 242 ASN A CA 1
ATOM 1881 C C . ASN A 1 242 ? 14.060 10.610 -28.409 1.00 97.44 242 ASN A C 1
ATOM 1883 O O . ASN A 1 242 ? 13.298 10.640 -29.377 1.00 97.44 242 ASN A O 1
ATOM 1887 N N . ILE A 1 243 ? 14.901 11.610 -28.126 1.00 97.31 243 ILE A N 1
ATOM 1888 C CA . ILE A 1 243 ? 15.083 12.784 -28.993 1.00 97.31 243 ILE A CA 1
ATOM 1889 C C . ILE A 1 243 ? 15.572 12.342 -30.374 1.00 97.31 243 ILE A C 1
ATOM 1891 O O . ILE A 1 243 ? 14.938 12.680 -31.374 1.00 97.31 243 ILE A O 1
ATOM 1895 N N . LEU A 1 244 ? 16.631 11.532 -30.430 1.00 97.12 244 LEU A N 1
ATOM 1896 C CA . LEU A 1 244 ? 17.196 11.036 -31.687 1.00 97.12 244 LEU A CA 1
ATOM 1897 C C . LEU A 1 244 ? 16.170 10.208 -32.479 1.00 97.12 244 LEU A C 1
ATOM 1899 O O . LEU A 1 244 ? 15.928 10.469 -33.659 1.00 97.12 244 LEU A O 1
ATOM 1903 N N . MET A 1 245 ? 15.477 9.282 -31.812 1.00 97.44 245 MET A N 1
ATOM 1904 C CA . MET A 1 245 ? 14.428 8.467 -32.436 1.00 97.44 245 MET A CA 1
ATOM 1905 C C . MET A 1 245 ? 13.230 9.292 -32.914 1.00 97.44 245 MET A C 1
ATOM 1907 O O . MET A 1 245 ? 12.586 8.934 -33.898 1.00 97.44 245 MET A O 1
ATOM 1911 N N . SER A 1 246 ? 12.941 10.431 -32.276 1.00 96.12 246 SER A N 1
ATOM 1912 C CA . SER A 1 246 ? 11.909 11.364 -32.748 1.00 96.12 246 SER A CA 1
ATOM 1913 C C . SER A 1 246 ? 12.274 12.073 -34.056 1.00 96.12 246 SER A C 1
ATOM 1915 O O . SER A 1 246 ? 11.403 12.679 -34.677 1.00 96.12 246 SER A O 1
ATOM 1917 N N . ARG A 1 247 ? 13.545 11.998 -34.466 1.00 95.88 247 ARG A N 1
ATOM 1918 C CA . ARG A 1 247 ? 14.101 12.565 -35.700 1.00 95.88 247 ARG A CA 1
ATOM 1919 C C . ARG A 1 247 ? 14.576 11.488 -36.671 1.00 95.88 247 ARG A C 1
ATOM 1921 O O . ARG A 1 247 ? 15.502 11.702 -37.442 1.00 95.88 247 ARG A O 1
ATOM 1928 N N . ASN A 1 248 ? 13.915 10.332 -36.644 1.00 93.62 248 ASN A N 1
ATOM 1929 C CA . ASN A 1 248 ? 14.161 9.205 -37.545 1.00 93.62 248 ASN A CA 1
ATOM 1930 C C . ASN A 1 248 ? 15.565 8.580 -37.441 1.00 93.62 248 ASN A C 1
ATOM 1932 O O . ASN A 1 248 ? 15.926 7.773 -38.297 1.00 93.62 248 ASN A O 1
ATOM 1936 N N . VAL A 1 249 ? 16.337 8.877 -36.388 1.00 96.44 249 VAL A N 1
ATOM 1937 C CA . VAL A 1 249 ? 17.531 8.088 -36.065 1.00 96.44 249 VAL A CA 1
ATOM 1938 C C . VAL A 1 249 ? 17.064 6.778 -35.444 1.00 96.44 249 VAL A C 1
ATOM 1940 O O . VAL A 1 249 ? 16.483 6.751 -34.361 1.00 96.44 249 VAL A O 1
ATOM 1943 N N . THR A 1 250 ? 17.278 5.672 -36.143 1.00 96.50 250 THR A N 1
ATOM 1944 C CA . THR A 1 250 ? 16.840 4.355 -35.675 1.00 96.50 250 THR A CA 1
ATOM 1945 C C . THR A 1 250 ? 17.634 3.913 -34.449 1.00 96.50 250 THR A C 1
ATOM 1947 O O . THR A 1 250 ? 18.800 4.265 -34.275 1.00 96.50 250 THR A O 1
ATOM 1950 N N . PHE A 1 251 ? 17.026 3.065 -33.617 1.00 97.00 251 PHE A N 1
ATOM 1951 C CA . PHE A 1 251 ? 17.710 2.503 -32.454 1.00 97.00 251 PHE A CA 1
ATOM 1952 C C . PHE A 1 251 ? 19.012 1.789 -32.851 1.00 97.00 251 PHE A C 1
ATOM 1954 O O . PHE A 1 251 ? 20.055 2.037 -32.259 1.00 97.00 251 PHE A O 1
ATOM 1961 N N . ASN A 1 252 ? 18.992 1.009 -33.938 1.00 96.69 252 ASN A N 1
ATOM 1962 C CA . ASN A 1 252 ? 20.178 0.319 -34.450 1.00 96.69 252 ASN A CA 1
ATOM 1963 C C . ASN A 1 252 ? 21.291 1.276 -34.902 1.00 96.69 252 ASN A C 1
ATOM 1965 O O . ASN A 1 252 ? 22.459 0.952 -34.722 1.00 96.69 252 ASN A O 1
ATOM 1969 N N . GLN A 1 253 ? 20.959 2.452 -35.448 1.00 96.44 25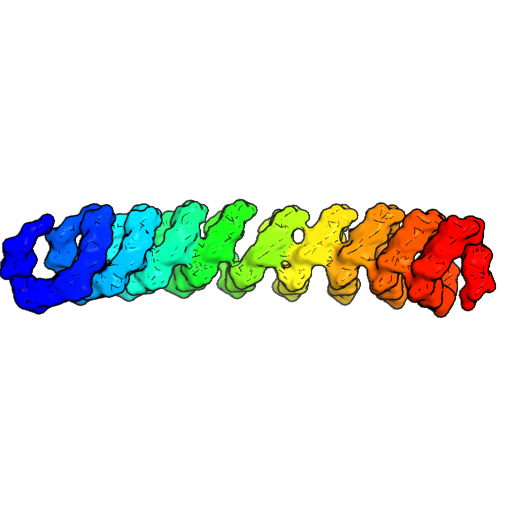3 GLN A N 1
ATOM 1970 C CA . GLN A 1 253 ? 21.968 3.466 -35.777 1.00 96.44 253 GLN A CA 1
ATOM 1971 C C . GLN A 1 253 ? 22.663 4.004 -34.524 1.00 96.44 253 GLN A C 1
ATOM 1973 O O . GLN A 1 253 ? 23.872 4.194 -34.547 1.00 96.44 253 GLN A O 1
ATOM 1978 N N . ILE A 1 254 ? 21.926 4.196 -33.426 1.00 96.75 254 ILE A N 1
ATOM 1979 C CA . ILE A 1 254 ? 22.498 4.618 -32.137 1.00 96.75 254 ILE A CA 1
ATOM 1980 C C . ILE A 1 254 ? 23.399 3.512 -31.569 1.00 96.75 254 ILE A C 1
ATOM 1982 O O . ILE A 1 254 ? 24.494 3.786 -31.077 1.00 96.75 254 ILE A O 1
ATOM 1986 N N . LEU A 1 255 ? 22.964 2.251 -31.654 1.00 96.31 255 LEU A N 1
ATOM 1987 C CA . LEU A 1 255 ? 23.748 1.112 -31.169 1.00 96.31 255 LEU A CA 1
ATOM 1988 C C . LEU A 1 255 ? 25.014 0.861 -32.002 1.00 96.31 255 LEU A C 1
ATOM 1990 O O . LEU A 1 255 ? 26.010 0.419 -31.442 1.00 96.31 255 LEU A O 1
ATOM 1994 N N . ALA A 1 256 ? 25.000 1.155 -33.303 1.00 95.56 256 ALA A N 1
ATOM 1995 C CA . ALA A 1 256 ? 26.140 0.932 -34.195 1.00 95.56 256 ALA A CA 1
ATOM 1996 C C . ALA A 1 256 ? 27.316 1.901 -33.976 1.00 95.56 256 ALA A C 1
ATOM 1998 O O . ALA A 1 256 ? 28.407 1.638 -34.477 1.00 95.56 256 ALA A O 1
ATOM 1999 N N . LEU A 1 257 ? 27.107 3.003 -33.247 1.00 95.25 257 LEU A N 1
ATOM 2000 C CA . LEU A 1 257 ? 28.180 3.918 -32.856 1.00 95.25 257 LEU A CA 1
ATOM 2001 C C . LEU A 1 257 ? 29.181 3.210 -31.936 1.00 95.25 257 LEU A C 1
ATOM 2003 O O . LEU A 1 257 ? 28.780 2.396 -31.096 1.00 95.25 257 LEU A O 1
ATOM 2007 N N . ASP A 1 258 ? 30.464 3.555 -32.048 1.00 93.75 258 ASP A N 1
ATOM 2008 C CA . ASP A 1 258 ? 31.439 3.165 -31.033 1.00 93.75 258 ASP A CA 1
ATOM 2009 C C . ASP A 1 258 ? 31.074 3.785 -29.663 1.00 93.75 258 ASP A C 1
ATOM 2011 O O . ASP A 1 258 ? 30.334 4.774 -29.602 1.00 93.75 258 ASP A O 1
ATOM 2015 N N . PRO A 1 259 ? 31.519 3.192 -28.540 1.00 93.12 259 PRO A N 1
ATOM 2016 C CA . PRO A 1 259 ? 31.068 3.604 -27.209 1.00 93.12 259 PRO A CA 1
ATOM 2017 C C . PRO A 1 259 ? 31.329 5.079 -26.866 1.00 93.12 259 PRO A C 1
ATOM 2019 O O . PRO A 1 259 ? 30.473 5.720 -26.240 1.00 93.12 259 PRO A O 1
ATOM 2022 N N . ASP A 1 260 ? 32.475 5.619 -27.286 1.00 94.19 260 ASP A N 1
ATOM 2023 C CA . ASP A 1 260 ? 32.887 6.988 -26.970 1.00 94.19 260 ASP A CA 1
ATOM 2024 C C . ASP A 1 260 ? 32.063 7.987 -27.777 1.00 94.19 260 ASP A C 1
ATOM 2026 O O . ASP A 1 260 ? 31.458 8.904 -27.211 1.00 94.19 260 ASP A O 1
ATOM 2030 N N . LEU A 1 261 ? 31.941 7.759 -29.083 1.00 95.00 261 LEU A N 1
ATOM 2031 C CA . LEU A 1 261 ? 31.097 8.557 -29.961 1.00 95.00 261 LEU A CA 1
ATOM 2032 C C . LEU A 1 261 ? 29.626 8.507 -29.537 1.00 95.00 261 LEU A C 1
ATOM 2034 O O . LEU A 1 261 ? 28.955 9.541 -29.490 1.00 95.00 261 LEU A O 1
ATOM 2038 N N . ARG A 1 262 ? 29.116 7.325 -29.160 1.00 96.69 262 ARG A N 1
ATOM 2039 C CA . ARG A 1 262 ? 27.749 7.190 -28.637 1.00 96.69 262 ARG A CA 1
ATOM 2040 C C . ARG A 1 262 ? 27.553 8.059 -27.403 1.00 96.69 262 ARG A C 1
ATOM 2042 O O . ARG A 1 262 ? 26.547 8.758 -27.312 1.00 96.69 262 ARG A O 1
ATOM 2049 N N . THR A 1 263 ? 28.509 8.045 -26.477 1.00 95.81 263 THR A N 1
ATOM 2050 C CA . THR A 1 263 ? 28.459 8.882 -25.271 1.00 95.81 263 THR A CA 1
ATOM 2051 C C . THR A 1 263 ? 28.377 10.360 -25.635 1.00 95.81 263 THR A C 1
ATOM 2053 O O . THR A 1 263 ? 27.475 11.055 -25.161 1.00 95.81 263 THR A O 1
ATOM 2056 N N . GLN A 1 264 ? 29.263 10.829 -26.514 1.00 96.50 264 GLN A N 1
ATOM 2057 C CA . GLN A 1 264 ? 29.303 12.230 -26.936 1.00 96.50 264 GLN A CA 1
ATOM 2058 C C . GLN A 1 264 ? 28.000 12.669 -27.615 1.00 96.50 264 GLN A C 1
ATOM 2060 O O . GLN A 1 264 ? 27.447 13.722 -27.283 1.00 96.50 264 GLN A O 1
ATOM 2065 N N . ILE A 1 265 ? 27.469 11.839 -28.516 1.00 96.69 265 ILE A N 1
ATOM 2066 C CA . ILE A 1 265 ? 26.212 12.102 -29.221 1.00 96.69 265 ILE A CA 1
ATOM 2067 C C . ILE A 1 265 ? 25.023 12.123 -28.259 1.00 96.69 265 ILE A C 1
ATOM 2069 O O . ILE A 1 265 ? 24.178 13.014 -28.356 1.00 96.69 265 ILE A O 1
ATOM 2073 N N . LEU A 1 266 ? 24.942 11.183 -27.313 1.00 96.56 266 LEU A N 1
ATOM 2074 C CA . LEU A 1 266 ? 23.850 11.145 -26.337 1.00 96.56 266 LEU A CA 1
ATOM 2075 C C . LEU A 1 266 ? 23.891 12.365 -25.404 1.00 96.56 266 LEU A C 1
ATOM 2077 O O . LEU A 1 266 ? 22.852 12.992 -25.171 1.00 96.56 266 LEU A O 1
ATOM 2081 N N . GLN A 1 267 ? 25.082 12.763 -24.948 1.00 96.19 267 GLN A N 1
ATOM 2082 C CA . GLN A 1 267 ? 25.284 13.986 -24.159 1.00 96.19 267 GLN A CA 1
ATOM 2083 C C . GLN A 1 267 ? 24.952 15.257 -24.956 1.00 96.19 267 GLN A C 1
ATOM 2085 O O . GLN A 1 267 ? 24.432 16.221 -24.397 1.00 96.19 267 GLN A O 1
ATOM 2090 N N . SER A 1 268 ? 25.182 15.237 -26.271 1.00 96.56 268 SER A N 1
ATOM 2091 C CA . SER A 1 268 ? 24.939 16.358 -27.190 1.00 96.56 268 SER A CA 1
ATOM 2092 C C . SER A 1 268 ? 23.634 16.226 -27.983 1.00 96.56 268 SER A C 1
ATOM 2094 O O . SER A 1 268 ? 23.475 16.857 -29.029 1.00 96.56 268 SER A O 1
ATOM 2096 N N . SER A 1 269 ? 22.677 15.426 -27.504 1.00 95.75 269 SER A N 1
ATOM 2097 C CA . SER A 1 269 ? 21.474 15.046 -28.265 1.00 95.75 269 SER A CA 1
ATOM 2098 C C . SER A 1 269 ? 20.607 16.224 -28.718 1.00 95.75 269 SER A C 1
ATOM 2100 O O . SER A 1 269 ? 19.999 16.154 -29.783 1.00 95.75 269 SER A O 1
ATOM 2102 N N . ILE A 1 270 ? 20.590 17.332 -27.972 1.00 96.56 270 ILE A N 1
ATOM 2103 C CA . ILE A 1 270 ? 19.905 18.569 -28.381 1.00 96.56 270 ILE A CA 1
ATOM 2104 C C . ILE A 1 270 ? 20.619 19.239 -29.560 1.00 96.56 270 ILE A C 1
ATOM 2106 O O . ILE A 1 270 ? 19.965 19.648 -30.515 1.00 96.56 270 ILE A O 1
ATOM 2110 N N . THR A 1 271 ? 21.951 19.312 -29.536 1.00 96.62 271 THR A N 1
ATOM 2111 C CA . THR A 1 271 ? 22.743 19.830 -30.661 1.00 96.62 271 THR A CA 1
ATOM 2112 C C . THR A 1 271 ? 22.543 18.965 -31.900 1.00 96.62 271 THR A C 1
ATOM 2114 O O . THR A 1 271 ? 22.309 19.486 -32.987 1.00 96.62 271 THR A O 1
ATOM 2117 N N . VAL A 1 272 ? 22.568 17.640 -31.732 1.00 96.81 272 VAL A N 1
ATOM 2118 C C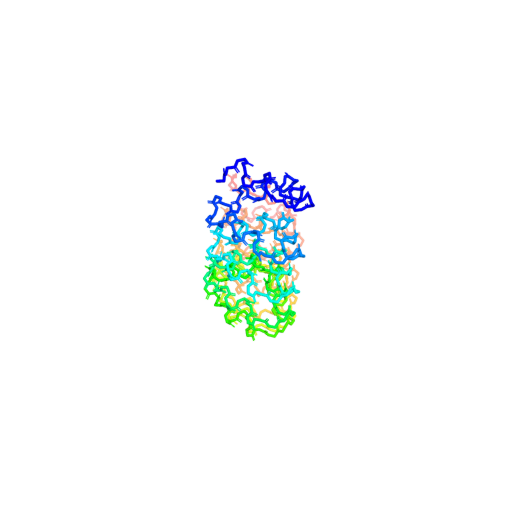A . VAL A 1 272 ? 22.303 16.685 -32.815 1.00 96.81 272 VAL A CA 1
ATOM 2119 C C . VAL A 1 272 ? 20.892 16.872 -33.376 1.00 96.81 272 VAL A C 1
ATOM 2121 O O . VAL A 1 272 ? 20.729 16.942 -34.589 1.00 96.81 272 VAL A O 1
ATOM 2124 N N . MET A 1 273 ? 19.880 17.032 -32.518 1.00 96.94 273 MET A N 1
ATOM 2125 C CA . MET A 1 273 ? 18.506 17.328 -32.938 1.00 96.94 273 MET A CA 1
ATOM 2126 C C . MET A 1 273 ? 18.422 1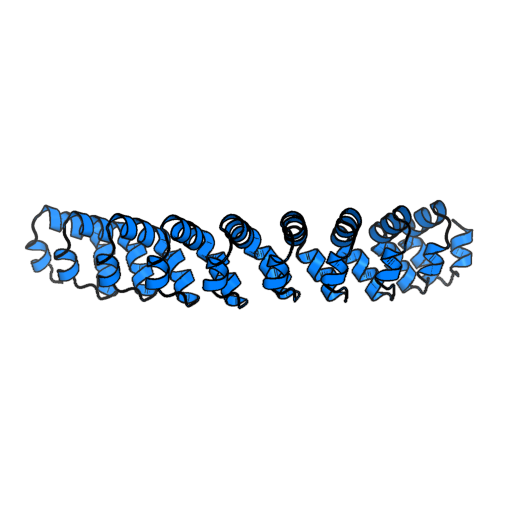8.613 -33.767 1.00 96.94 273 MET A C 1
ATOM 2128 O O . MET A 1 273 ? 17.779 18.607 -34.810 1.00 96.94 273 MET A O 1
ATOM 2132 N N . ILE A 1 274 ? 19.081 19.695 -33.336 1.00 97.25 274 ILE A N 1
ATOM 2133 C CA . ILE A 1 274 ? 19.089 20.970 -34.070 1.00 97.25 274 ILE A CA 1
ATOM 2134 C C . ILE A 1 274 ? 19.706 20.793 -35.462 1.00 97.25 274 ILE A C 1
ATOM 2136 O O . ILE A 1 274 ? 19.153 21.300 -36.433 1.00 97.25 274 ILE A O 1
ATOM 2140 N N . ARG A 1 275 ? 20.815 20.055 -35.575 1.00 96.88 275 ARG A N 1
ATOM 2141 C CA . ARG A 1 275 ? 21.470 19.778 -36.865 1.00 96.88 275 ARG A CA 1
ATOM 2142 C C . ARG A 1 275 ? 20.590 18.929 -37.788 1.00 96.88 275 ARG A C 1
ATOM 2144 O O . ARG A 1 275 ? 20.455 19.250 -38.965 1.00 96.88 275 ARG A O 1
ATOM 2151 N N . LEU A 1 276 ? 19.914 17.909 -37.246 1.00 96.25 276 LEU A N 1
ATOM 2152 C CA . LEU A 1 276 ? 18.922 17.119 -37.991 1.00 96.25 276 LEU A CA 1
ATOM 2153 C C . LEU A 1 276 ? 17.754 17.996 -38.478 1.00 96.25 276 LEU A C 1
ATOM 2155 O O . LEU A 1 276 ? 17.337 17.880 -39.628 1.00 96.25 276 LEU A O 1
ATOM 2159 N N . ASP A 1 277 ? 17.263 18.915 -37.640 1.00 95.88 277 ASP A N 1
ATOM 2160 C CA . ASP A 1 277 ? 16.191 19.860 -37.996 1.00 95.88 277 ASP A CA 1
ATOM 2161 C C . ASP A 1 277 ? 16.644 20.902 -39.042 1.00 95.88 277 ASP A C 1
ATOM 2163 O O . ASP A 1 277 ? 15.819 21.433 -39.787 1.00 95.88 277 ASP A O 1
ATOM 2167 N N . GLN A 1 278 ? 17.952 21.161 -39.147 1.00 96.38 278 GLN A N 1
ATOM 2168 C CA . GLN A 1 278 ? 18.571 21.981 -40.198 1.00 96.38 278 GLN A CA 1
ATOM 2169 C C . GLN A 1 278 ? 18.809 21.216 -41.512 1.00 96.38 278 GLN A C 1
ATOM 2171 O O . GLN A 1 278 ? 19.234 21.817 -42.499 1.00 96.38 278 GLN A O 1
ATOM 2176 N N . GLY A 1 279 ? 18.497 19.917 -41.554 1.00 94.38 279 GLY A N 1
ATOM 2177 C CA . GLY A 1 279 ? 18.596 19.081 -42.749 1.00 94.38 279 GLY A CA 1
ATOM 2178 C C . GLY A 1 279 ? 19.929 18.352 -42.919 1.00 94.38 279 GLY A C 1
ATOM 2179 O O . GLY A 1 279 ? 20.128 17.729 -43.963 1.00 94.38 279 GLY A O 1
ATOM 2180 N N . GLU A 1 280 ? 20.829 18.393 -41.931 1.00 96.25 280 GLU A N 1
ATOM 2181 C CA . GLU A 1 280 ? 22.024 17.544 -41.950 1.00 96.25 280 GLU A CA 1
ATOM 2182 C C . GLU A 1 280 ? 21.637 16.066 -41.828 1.00 96.25 280 GLU A C 1
ATOM 2184 O O . GLU A 1 280 ? 20.719 15.707 -41.083 1.00 96.25 280 GLU A O 1
ATOM 2189 N N . THR A 1 281 ? 22.338 15.181 -42.544 1.00 95.19 281 THR A N 1
ATOM 2190 C CA . THR A 1 281 ? 22.076 13.745 -42.417 1.00 95.19 281 THR A CA 1
ATOM 2191 C C . THR A 1 281 ? 22.722 13.185 -41.150 1.00 95.19 281 THR A C 1
ATOM 2193 O O . THR A 1 281 ? 23.706 13.716 -40.636 1.00 95.19 281 THR A O 1
ATOM 2196 N N . TRP A 1 282 ? 22.205 12.056 -40.656 1.00 95.69 282 TRP A N 1
ATOM 2197 C CA . TRP A 1 282 ? 22.806 11.347 -39.521 1.00 95.69 282 TRP A CA 1
ATOM 2198 C C . TRP A 1 282 ? 24.298 11.049 -39.734 1.00 95.69 282 TRP A C 1
ATOM 2200 O O . TRP A 1 282 ? 25.094 11.220 -38.815 1.00 95.69 282 TRP A O 1
ATOM 2210 N N . ASN A 1 283 ? 24.683 10.657 -40.952 1.00 94.38 283 ASN A N 1
ATOM 2211 C CA . ASN A 1 283 ? 26.072 10.346 -41.283 1.00 94.38 283 ASN A CA 1
ATOM 2212 C C . ASN A 1 283 ? 26.959 11.597 -41.264 1.00 94.38 283 ASN A C 1
ATOM 2214 O O . ASN A 1 283 ? 28.091 11.518 -40.792 1.00 94.38 283 ASN A O 1
ATOM 2218 N N . ASP A 1 284 ? 26.443 12.741 -41.731 1.00 93.69 284 ASP A N 1
ATOM 2219 C CA . ASP A 1 284 ? 27.176 14.009 -41.674 1.00 93.69 284 ASP A CA 1
ATOM 2220 C C . ASP A 1 284 ? 27.434 14.396 -40.221 1.00 93.69 284 ASP A C 1
ATOM 2222 O O . ASP A 1 284 ? 28.563 14.707 -39.855 1.00 93.69 284 ASP A O 1
ATOM 2226 N N . ILE A 1 285 ? 26.415 14.313 -39.365 1.00 94.06 285 ILE A N 1
ATOM 2227 C CA . ILE A 1 285 ? 26.551 14.662 -37.949 1.00 94.06 285 ILE A CA 1
ATOM 2228 C C . ILE A 1 285 ? 27.566 13.752 -37.264 1.00 94.06 285 ILE A C 1
ATOM 2230 O O . ILE A 1 285 ? 28.458 14.259 -36.586 1.00 94.06 285 ILE A O 1
ATOM 2234 N N . VAL A 1 286 ? 27.453 12.439 -37.474 1.00 94.56 286 VAL A N 1
ATOM 2235 C CA . VAL A 1 286 ? 28.365 11.434 -36.914 1.00 94.56 286 VAL A CA 1
ATOM 2236 C C . VAL A 1 286 ? 29.820 11.707 -37.297 1.00 94.56 286 VAL A C 1
ATOM 2238 O O . VAL A 1 286 ? 30.685 11.593 -36.443 1.00 94.56 286 VAL A O 1
ATOM 2241 N N . ALA A 1 287 ? 30.101 12.131 -38.532 1.00 92.25 287 ALA A N 1
ATOM 2242 C CA . ALA A 1 287 ? 31.465 12.421 -38.980 1.00 92.25 287 ALA A CA 1
ATOM 2243 C C . ALA A 1 287 ? 32.103 13.678 -38.344 1.00 92.25 287 ALA A C 1
ATOM 2245 O O . ALA A 1 287 ? 33.296 13.910 -38.530 1.00 92.25 287 ALA A O 1
ATOM 2246 N N . HIS A 1 288 ? 31.321 14.510 -37.649 1.00 89.00 288 HIS A N 1
ATOM 2247 C CA . HIS A 1 288 ? 31.788 15.749 -37.010 1.00 89.00 288 HIS A CA 1
ATOM 2248 C C . HIS A 1 288 ? 31.993 15.630 -35.490 1.00 89.00 288 HIS A C 1
ATOM 2250 O O . HIS A 1 288 ? 32.398 16.618 -34.873 1.00 89.00 288 HIS A O 1
ATOM 2256 N N . PHE A 1 289 ? 31.667 14.481 -34.898 1.00 89.19 289 PHE A N 1
ATOM 2257 C CA . PHE A 1 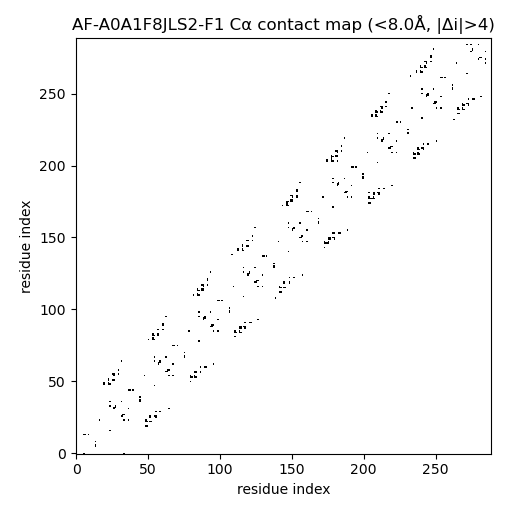289 ? 31.959 14.146 -33.502 1.00 89.19 289 PHE A CA 1
ATOM 2258 C C . PHE A 1 289 ? 33.183 13.229 -33.446 1.00 89.19 289 PHE A C 1
ATOM 2260 O O . PHE A 1 289 ? 33.990 13.404 -32.508 1.00 89.19 289 PHE A O 1
#

Sequence (289 aa):
MTLNQILALDPDLRTQIFQSSTAVRILMNRGVTFNQILALDPDLRTQILQSYADVNIFMSGGVTFDQILELDPDLRTQILQSSTAVCILMYGGVTFDQILELDPDLRTQILQSSTAVRRLMNRGVTFNQILALDPDLRTQILQSYADVNILMSGGVTFDQILALDPDLRTQILQSPNDVSTLMYGGVTFDQILALDPDLRIQILQSSTAVRILMNRGVTFNQILALDPDLRTQILQSSAAVNILMSRNVTFNQILALDPDLRTQILQSSITVMIRLDQGETWNDIVAHF

Foldseek 3Di:
DDPVVLVPDDPVVSVVCVVLVVLLVLCVVLVCDPVNLVPDDPVVSNVCSVLSVLVSLQSVLVNDPVNLVPDDPVVSVVCSVLSVLLSLQVVLVQDPVNLVPDDPVVSNLCSVLSVLLSLVSVLVCDNVNLVPDDPVVSNVCSVLSVLVSLQSVLVQDPVNLVPDDPVVNVVCSVQSVLCSLQSVLVQDPVNLVPDDPVVSNLCSVLSVLLSLVSVLVQDPVNLVPDDPVRSNLCSVLSVLVSLCSVLVCDPVNLVPDDPVLSNVCSVCSVVVSVCSVVVDDPVRVSVVD

pLDDT: mean 94.97, std 4.02, range [62.47, 98.44]

Secondary structure (DSSP, 8-state):
--HHHHHTS-HHHHHHHHHTHHHHHHHHHTT--HHHHHHS-HHHHHHHHHSHHHHHHHHHTT--HHHHHHS-HHHHHHHHHTHHHHHHHHHTT--HHHHHTS-HHHHHHHHHTHHHHHHHHTTT--HHHHHTS-HHHHHHHHHTHHHHHHHHHTT--HHHHHHS-HHHHHHHHHSHHHHHHHHHTT--HHHHHTS-HHHHHHHHHTHHHHHHHHHTT--HHHHHTS-HHHHHHHHHTHHHHHHHHTTT--HHHHHTS-HHHHHHHHHTHHHHHHHHHTT--HHHHHTT-

Radius of gyration: 31.6 Å; Cα contacts (8 Å, |Δi|>4): 244; chains: 1; bounding box: 69×39×89 Å

Solvent-accessible surface area (backbone atoms only — not comparable to full-atom values): 15985 Å² total; per-residue (Å²): 139,56,73,69,63,53,72,68,43,58,70,68,61,38,48,51,50,60,77,31,39,68,32,53,51,53,44,41,77,72,68,46,50,71,65,60,59,68,68,42,56,72,67,59,36,50,51,51,47,72,43,29,68,30,52,51,48,30,51,71,63,69,45,52,71,65,64,57,68,71,42,56,72,67,59,35,51,56,48,42,80,35,22,68,30,52,39,46,29,40,77,60,69,43,52,72,65,66,56,66,72,38,56,72,68,58,33,50,54,47,41,77,32,14,68,36,52,33,55,43,39,76,71,70,45,50,72,65,61,57,66,69,40,56,71,68,58,35,50,51,50,47,72,41,30,68,31,53,51,44,28,46,70,54,68,45,50,71,67,60,56,65,70,39,54,70,69,58,33,50,57,48,53,74,38,21,68,28,54,29,43,30,36,78,57,70,43,51,70,66,62,56,68,69,42,56,70,72,58,34,51,55,47,41,79,30,14,67,32,52,32,53,42,39,77,71,70,46,49,71,67,61,56,65,70,39,55,71,69,57,35,51,54,49,45,78,36,28,69,30,52,51,54,40,45,74,68,76,42,48,72,67,62,58,65,70,43,54,74,68,60,36,50,54,48,47,77,37,29,66,61,51,48,52,42,46,75,71,67,49,50,72,69,60,55,59,76,75,111